Protein AF-A0A5D6XK74-F1 (afdb_monomer_lite)

Structure (mmCIF, N/CA/C/O backbone):
data_AF-A0A5D6XK74-F1
#
_entry.id   AF-A0A5D6XK74-F1
#
loop_
_atom_site.group_PDB
_atom_site.id
_atom_site.type_symbol
_atom_site.label_atom_id
_atom_site.label_alt_id
_atom_site.label_comp_id
_atom_site.label_asym_id
_atom_site.label_entity_id
_atom_site.label_seq_id
_atom_site.pdbx_PDB_ins_code
_atom_site.Cartn_x
_atom_site.Cartn_y
_atom_site.Cartn_z
_atom_site.occupancy
_atom_site.B_iso_or_equiv
_atom_site.auth_seq_id
_atom_site.auth_comp_id
_atom_site.auth_asym_id
_atom_site.auth_atom_id
_atom_site.pdbx_PDB_model_num
ATOM 1 N N . MET A 1 1 ? 10.204 -9.794 4.283 1.00 32.38 1 MET A N 1
ATOM 2 C CA . MET A 1 1 ? 11.084 -8.868 5.040 1.00 32.38 1 MET A CA 1
ATOM 3 C C . MET A 1 1 ? 10.519 -8.685 6.447 1.00 32.38 1 MET A C 1
ATOM 5 O O . MET A 1 1 ? 9.322 -8.894 6.609 1.00 32.38 1 MET A O 1
ATOM 9 N N . ASP A 1 2 ? 11.333 -8.337 7.449 1.00 34.06 2 ASP A N 1
ATOM 10 C CA . ASP A 1 2 ? 10.836 -8.051 8.807 1.00 34.06 2 ASP A CA 1
ATOM 11 C C . ASP A 1 2 ? 10.416 -6.579 8.944 1.00 34.06 2 ASP A C 1
ATOM 13 O O . ASP A 1 2 ? 11.224 -5.664 8.769 1.00 34.06 2 ASP A O 1
ATOM 17 N N . ILE A 1 3 ? 9.142 -6.373 9.276 1.00 38.84 3 ILE A N 1
ATOM 18 C CA . ILE A 1 3 ? 8.503 -5.063 9.441 1.00 38.84 3 ILE A CA 1
ATOM 19 C C . ILE A 1 3 ? 9.111 -4.308 10.637 1.00 38.84 3 ILE A C 1
ATOM 21 O O . ILE A 1 3 ? 9.273 -3.087 10.592 1.00 38.84 3 ILE A O 1
ATOM 25 N N . ASN A 1 4 ? 9.543 -5.018 11.685 1.00 36.75 4 ASN A N 1
ATOM 26 C CA . ASN A 1 4 ? 10.154 -4.403 12.867 1.00 36.75 4 ASN A CA 1
ATOM 27 C C . ASN A 1 4 ? 11.481 -3.699 12.523 1.00 36.75 4 ASN A C 1
ATOM 29 O O . ASN A 1 4 ? 11.759 -2.602 13.010 1.00 36.75 4 ASN A O 1
ATOM 33 N N . ALA A 1 5 ? 12.271 -4.274 11.611 1.00 40.03 5 ALA A N 1
ATOM 34 C CA . ALA A 1 5 ? 13.549 -3.718 11.163 1.00 40.03 5 ALA A CA 1
ATOM 35 C C . ALA A 1 5 ? 13.424 -2.463 10.265 1.00 40.03 5 ALA A C 1
ATOM 37 O O . ALA A 1 5 ? 14.417 -1.765 10.022 1.00 40.03 5 ALA A O 1
ATOM 38 N N . ALA A 1 6 ? 12.230 -2.144 9.754 1.00 39.78 6 ALA A N 1
ATOM 39 C CA . ALA A 1 6 ? 11.949 -0.850 9.125 1.00 39.78 6 ALA A CA 1
ATOM 40 C C . ALA A 1 6 ? 11.699 0.222 10.199 1.00 39.78 6 ALA A C 1
ATOM 42 O O . ALA A 1 6 ? 12.480 1.170 10.327 1.00 39.78 6 ALA A O 1
ATOM 43 N N . LEU A 1 7 ? 10.714 -0.028 11.064 1.00 44.59 7 LEU A N 1
ATOM 44 C CA . LEU A 1 7 ? 10.269 0.859 12.145 1.00 44.59 7 LEU A CA 1
ATOM 45 C C . LEU A 1 7 ? 11.425 1.331 13.055 1.00 44.59 7 LEU A C 1
ATOM 47 O O . LEU A 1 7 ? 11.506 2.510 13.417 1.00 44.59 7 LEU A O 1
ATOM 51 N N . MET A 1 8 ? 12.376 0.442 13.370 1.00 42.22 8 MET A N 1
ATOM 52 C CA . MET A 1 8 ? 13.554 0.753 14.197 1.00 42.22 8 MET A CA 1
ATOM 53 C C . MET A 1 8 ? 14.521 1.770 13.556 1.00 42.22 8 MET A C 1
ATOM 55 O O . MET A 1 8 ? 15.189 2.518 14.274 1.00 42.22 8 MET A O 1
ATOM 59 N N . ARG A 1 9 ? 14.588 1.875 12.219 1.00 42.16 9 ARG A N 1
ATOM 60 C CA . ARG A 1 9 ? 15.440 2.879 11.543 1.00 42.16 9 ARG A CA 1
ATOM 61 C C . ARG A 1 9 ? 14.917 4.301 11.752 1.00 42.16 9 ARG A C 1
ATOM 63 O O . ARG A 1 9 ? 15.707 5.231 11.919 1.00 42.16 9 ARG A O 1
ATOM 70 N N . ARG A 1 10 ? 13.595 4.475 11.833 1.00 42.59 10 ARG A N 1
ATOM 71 C CA . ARG A 1 10 ? 12.950 5.783 12.035 1.00 42.59 10 ARG A CA 1
ATOM 72 C C . ARG A 1 10 ? 13.174 6.353 13.440 1.00 42.59 10 ARG A C 1
ATOM 74 O O . ARG A 1 10 ? 13.231 7.571 13.593 1.00 42.59 10 ARG A O 1
ATOM 81 N N . ALA A 1 11 ? 13.373 5.495 14.444 1.00 41.53 11 ALA A N 1
ATOM 82 C CA . ALA A 1 11 ? 13.730 5.910 15.804 1.00 41.53 11 ALA A CA 1
ATOM 83 C C . ALA A 1 11 ? 15.131 6.549 15.890 1.00 41.53 11 ALA A C 1
ATOM 85 O O . ALA A 1 11 ? 15.338 7.468 16.683 1.00 41.53 11 ALA A O 1
ATOM 86 N N . LYS A 1 12 ? 16.076 6.100 15.051 1.00 34.00 12 LYS A N 1
ATOM 87 C CA . LYS A 1 12 ? 17.491 6.522 15.081 1.00 34.00 12 LYS A CA 1
ATOM 88 C C . LYS A 1 12 ? 17.787 7.740 14.194 1.00 34.00 12 LYS A C 1
ATOM 90 O O . LYS A 1 12 ? 18.790 8.414 14.398 1.00 34.00 12 LYS A O 1
ATOM 95 N N . LEU A 1 13 ? 16.881 8.084 13.273 1.00 36.22 13 LEU A N 1
ATOM 96 C CA . LEU A 1 13 ? 17.000 9.218 12.342 1.00 36.22 13 LEU A CA 1
ATOM 97 C C . LEU A 1 13 ? 16.328 10.522 12.830 1.00 36.22 13 LEU A C 1
ATOM 99 O O . LEU A 1 13 ? 15.987 11.392 12.026 1.00 36.22 13 LEU A O 1
ATOM 103 N N . SER A 1 14 ? 16.137 10.709 14.143 1.00 32.97 14 SER A N 1
ATOM 104 C CA . SER A 1 14 ? 15.615 11.977 14.673 1.00 32.97 14 SER A CA 1
ATOM 105 C C . SER A 1 14 ? 16.655 13.105 14.555 1.00 32.97 14 SER A C 1
ATOM 107 O O . SER A 1 14 ? 17.530 13.246 15.412 1.00 32.97 14 SER A O 1
ATOM 109 N N . MET A 1 15 ? 16.542 13.911 13.495 1.00 31.67 15 MET A N 1
ATOM 110 C CA . MET A 1 15 ? 17.427 15.046 13.189 1.00 31.67 15 MET A CA 1
ATOM 111 C C . MET A 1 15 ? 17.666 15.982 14.395 1.00 31.67 15 MET A C 1
ATOM 113 O O . MET A 1 15 ? 16.750 16.219 15.193 1.00 31.67 15 MET A O 1
ATOM 117 N N . PRO A 1 16 ? 18.875 16.565 14.534 1.00 32.06 16 PRO A N 1
ATOM 118 C CA . PRO A 1 16 ? 19.226 17.393 15.683 1.00 32.06 16 PRO A CA 1
ATOM 119 C C . PRO A 1 16 ? 18.359 18.654 15.776 1.00 32.06 16 PRO A C 1
ATOM 121 O O . PRO A 1 16 ? 18.120 19.356 14.792 1.00 32.06 16 PRO A O 1
ATOM 124 N N . LYS A 1 1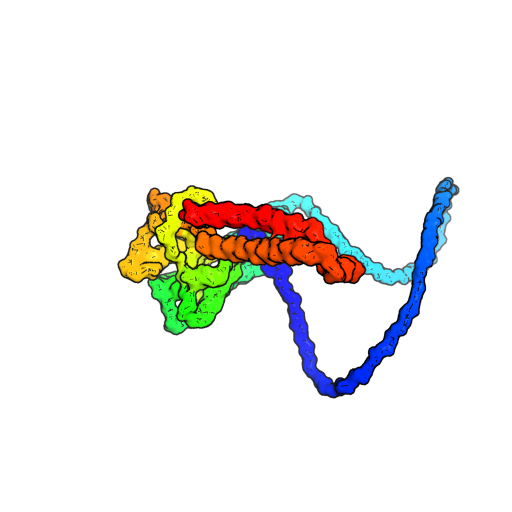7 ? 17.917 18.988 16.996 1.00 31.17 17 LYS A N 1
ATOM 125 C CA . LYS A 1 17 ? 17.131 20.202 17.266 1.00 31.17 17 LYS A CA 1
ATOM 126 C C . LYS A 1 17 ? 17.941 21.455 16.914 1.00 31.17 17 LYS A C 1
ATOM 128 O O . LYS A 1 17 ? 18.829 21.851 17.670 1.00 31.17 17 LYS A O 1
ATOM 133 N N . ARG A 1 18 ? 17.584 22.121 15.811 1.00 29.81 18 ARG A N 1
ATOM 134 C CA . ARG A 1 18 ? 18.105 23.442 15.425 1.00 29.81 18 ARG A CA 1
ATOM 135 C C . ARG A 1 18 ? 17.791 24.457 16.532 1.00 29.81 18 ARG A C 1
ATOM 137 O O . ARG A 1 18 ? 16.655 24.914 16.653 1.00 29.81 18 ARG A O 1
ATOM 144 N N . LYS A 1 19 ? 18.788 24.792 17.360 1.00 29.88 19 LYS A N 1
ATOM 145 C CA . LYS A 1 19 ? 18.669 25.838 18.389 1.00 29.88 19 LYS A CA 1
ATOM 146 C C . LYS A 1 19 ? 18.325 27.171 17.711 1.00 29.88 19 LYS A C 1
ATOM 148 O O . LYS A 1 19 ? 19.017 27.581 16.783 1.00 29.88 19 LYS A O 1
ATOM 153 N N . ARG A 1 20 ? 17.277 27.855 18.181 1.00 27.81 20 ARG A N 1
ATOM 154 C CA . ARG A 1 20 ? 17.067 29.279 17.877 1.00 27.81 20 ARG A CA 1
ATOM 155 C C . ARG A 1 20 ? 18.065 30.094 18.700 1.00 27.81 20 ARG A C 1
ATOM 157 O O . ARG A 1 20 ? 18.110 29.927 19.916 1.00 27.81 20 ARG A O 1
ATOM 164 N N . ALA A 1 21 ? 18.828 30.962 18.045 1.00 30.30 21 ALA A N 1
ATOM 165 C CA . ALA A 1 21 ? 19.508 32.071 18.707 1.00 30.30 21 ALA A CA 1
ATOM 166 C C . ALA A 1 21 ? 18.525 33.256 18.860 1.00 30.30 21 ALA A C 1
ATOM 168 O O . ALA A 1 21 ? 17.616 33.382 18.031 1.00 30.30 21 ALA A O 1
ATOM 169 N N . PRO A 1 22 ? 18.663 34.102 19.897 1.00 29.88 22 PRO A N 1
ATOM 170 C CA . PRO A 1 22 ? 17.936 35.366 19.995 1.00 29.88 22 PRO A CA 1
ATOM 171 C C . PRO A 1 22 ? 18.488 36.398 18.995 1.00 29.88 22 PRO A C 1
ATOM 173 O O . PRO A 1 22 ? 19.616 36.270 18.522 1.00 29.88 22 PRO A O 1
ATOM 176 N N . ALA A 1 23 ? 17.695 37.422 18.674 1.00 29.12 23 ALA A N 1
ATOM 177 C CA . ALA A 1 23 ? 18.075 38.488 17.744 1.00 29.12 23 ALA A CA 1
ATOM 178 C C . ALA A 1 23 ? 18.622 39.727 18.476 1.00 29.12 23 ALA A C 1
ATOM 180 O O . ALA A 1 23 ? 18.112 40.079 19.538 1.00 29.12 23 ALA A O 1
ATOM 181 N N . SER A 1 24 ? 19.607 40.413 17.882 1.00 30.84 24 SER A N 1
ATOM 182 C CA . SER A 1 24 ? 20.038 41.761 18.284 1.00 30.84 24 SER A CA 1
ATOM 183 C C . SER A 1 24 ? 20.828 42.480 17.174 1.00 30.84 24 SER A C 1
ATOM 185 O O . SER A 1 24 ? 21.564 41.836 16.434 1.00 30.84 24 SER A O 1
ATOM 187 N N . GLY A 1 25 ? 20.672 43.808 17.098 1.00 26.06 25 GLY A N 1
ATOM 188 C CA . GLY A 1 25 ? 21.722 44.797 16.781 1.00 26.06 25 GLY A CA 1
ATOM 189 C C . GLY A 1 25 ? 22.637 44.647 15.551 1.00 26.06 25 GLY A C 1
ATOM 190 O O . GLY A 1 25 ? 23.768 44.206 15.682 1.00 26.06 25 GLY A O 1
ATOM 191 N N . ALA A 1 26 ? 22.157 45.131 14.400 1.00 25.88 26 ALA A N 1
ATOM 192 C CA . ALA A 1 26 ? 22.775 46.101 13.465 1.00 25.88 26 ALA A CA 1
ATOM 193 C C . ALA A 1 26 ? 24.312 46.391 13.404 1.00 25.88 26 ALA A C 1
ATOM 195 O O . ALA A 1 26 ? 24.954 46.578 14.429 1.00 25.88 26 ALA A O 1
ATOM 196 N N . ILE A 1 27 ? 24.782 46.707 12.170 1.00 24.80 27 ILE A N 1
ATOM 197 C CA . ILE A 1 27 ? 26.025 47.456 11.787 1.00 24.80 27 ILE A CA 1
ATOM 198 C C . ILE A 1 27 ? 27.342 46.647 11.974 1.00 24.80 27 ILE A C 1
ATOM 200 O O . ILE A 1 27 ? 27.534 46.031 13.009 1.00 24.80 27 ILE A O 1
ATOM 204 N N . ARG A 1 28 ? 28.308 46.543 11.033 1.00 24.84 28 ARG A N 1
ATOM 205 C CA . ARG A 1 28 ? 28.731 47.343 9.848 1.00 24.84 28 ARG A CA 1
ATOM 206 C C . ARG A 1 28 ? 29.305 46.430 8.724 1.00 24.84 28 ARG A C 1
ATOM 208 O O . ARG A 1 28 ? 29.480 45.236 8.940 1.00 24.84 28 ARG A O 1
ATOM 215 N N . LYS A 1 29 ? 29.640 46.982 7.544 1.00 28.08 29 LYS A N 1
ATOM 216 C CA . LYS A 1 29 ? 30.551 46.353 6.550 1.00 28.08 29 LYS A CA 1
ATOM 217 C C . LYS A 1 29 ? 32.019 46.596 6.933 1.00 28.08 29 LYS A C 1
ATOM 219 O O . LYS A 1 29 ? 32.285 47.691 7.407 1.00 28.08 29 LYS A O 1
ATOM 224 N N . GLU A 1 30 ? 32.933 45.681 6.590 1.00 23.77 30 GLU A N 1
ATOM 225 C CA . GLU A 1 30 ? 34.276 45.968 6.027 1.00 23.77 30 GLU A CA 1
ATOM 226 C C . GLU A 1 30 ? 35.030 44.658 5.664 1.00 23.77 30 GLU A C 1
ATOM 228 O O . GLU A 1 30 ? 34.847 43.624 6.301 1.00 23.77 30 GLU A O 1
ATOM 233 N N . THR A 1 31 ? 35.846 44.726 4.608 1.00 24.56 31 THR A N 1
ATOM 234 C CA . THR A 1 31 ? 36.894 43.781 4.136 1.00 24.56 31 THR A CA 1
ATOM 235 C C . THR A 1 31 ? 38.187 44.613 3.991 1.00 24.56 31 THR A C 1
ATOM 237 O O . THR A 1 31 ? 38.039 45.832 3.843 1.00 24.56 31 THR A O 1
ATOM 240 N N . PRO A 1 32 ? 39.429 44.066 4.046 1.00 32.78 32 PRO A N 1
ATOM 241 C CA . PRO A 1 32 ? 39.929 42.875 3.327 1.00 32.78 32 PRO A CA 1
ATOM 242 C C . PRO A 1 32 ? 40.712 41.912 4.281 1.00 32.78 32 PRO A C 1
ATOM 244 O O . PRO A 1 32 ? 40.229 41.743 5.396 1.00 32.78 32 PRO A O 1
ATOM 247 N N . GLU A 1 33 ? 41.810 41.173 4.016 1.00 23.27 33 GLU A N 1
ATOM 248 C CA . GLU A 1 33 ? 42.783 41.047 2.898 1.00 23.27 33 GLU A CA 1
ATOM 249 C C . GLU A 1 33 ? 43.441 39.631 2.879 1.00 23.27 33 GLU A C 1
ATOM 251 O O . GLU A 1 33 ? 42.795 38.647 3.241 1.00 23.27 33 GLU A O 1
ATOM 256 N N . ILE A 1 34 ? 44.705 39.505 2.445 1.00 25.38 34 ILE A N 1
ATOM 257 C CA . ILE A 1 34 ? 45.444 38.272 2.098 1.00 25.38 34 ILE A CA 1
ATOM 258 C C . ILE A 1 34 ? 46.814 38.236 2.811 1.00 25.38 34 ILE A C 1
ATOM 260 O O . ILE A 1 34 ? 47.439 39.279 2.987 1.00 25.38 34 ILE A O 1
ATOM 264 N N . SER A 1 35 ? 47.333 37.048 3.165 1.00 25.38 35 SER A N 1
ATOM 265 C CA . SER A 1 35 ? 48.791 36.756 3.214 1.00 25.38 35 SER A CA 1
ATOM 266 C C . SER A 1 35 ? 49.105 35.263 3.447 1.00 25.38 35 SER A C 1
ATOM 268 O O . SER A 1 35 ? 48.399 34.588 4.193 1.00 25.38 35 SER A O 1
ATOM 270 N N . VAL A 1 36 ? 50.172 34.761 2.800 1.00 27.56 36 VAL A N 1
ATOM 271 C CA . VAL A 1 36 ? 50.773 33.407 2.922 1.00 27.56 36 VAL A CA 1
ATOM 272 C C . VAL A 1 36 ? 52.287 33.530 2.638 1.00 27.56 36 VAL A C 1
ATOM 274 O O . VAL A 1 36 ? 52.651 34.315 1.760 1.00 27.56 36 VAL A O 1
ATOM 277 N N . PRO A 1 37 ? 53.166 32.875 3.424 1.00 33.19 37 PRO A N 1
ATOM 278 C CA . PRO A 1 37 ? 54.120 31.862 2.898 1.00 33.19 37 PRO A CA 1
ATOM 279 C C . PRO A 1 37 ? 53.939 30.491 3.615 1.00 33.19 37 PRO A C 1
ATOM 281 O O . PRO A 1 37 ? 53.318 30.457 4.677 1.00 33.19 37 PRO A O 1
ATOM 284 N N . ASP A 1 38 ? 54.269 29.306 3.069 1.00 26.66 38 ASP A N 1
ATOM 285 C CA . ASP A 1 38 ? 55.561 28.763 2.552 1.00 26.66 38 ASP A CA 1
ATOM 286 C C . ASP A 1 38 ? 56.671 28.668 3.630 1.00 26.66 38 ASP A C 1
ATOM 288 O O . ASP A 1 38 ? 56.769 29.546 4.481 1.00 26.66 38 ASP A O 1
ATOM 292 N N . GLU A 1 39 ? 57.523 27.634 3.737 1.00 24.94 39 GLU A N 1
ATOM 293 C CA . GLU A 1 39 ? 57.987 26.553 2.824 1.00 24.94 39 GLU A CA 1
ATOM 294 C C . GLU A 1 39 ? 58.483 25.322 3.664 1.00 24.94 39 GLU A C 1
ATOM 296 O O . GLU A 1 39 ? 58.531 25.403 4.893 1.00 24.94 39 GLU A O 1
ATOM 301 N N . GLY A 1 40 ? 58.957 24.228 3.040 1.00 26.30 40 GLY A N 1
ATOM 302 C CA . GLY A 1 40 ? 60.071 23.402 3.570 1.00 26.30 40 GLY A CA 1
ATOM 303 C C . GLY A 1 40 ? 59.793 22.021 4.217 1.00 26.30 40 GLY A C 1
ATOM 304 O O . GLY A 1 40 ? 59.276 21.917 5.326 1.00 26.30 40 GLY A O 1
ATOM 305 N N . VAL A 1 41 ? 60.264 20.940 3.569 1.00 27.31 41 VAL A N 1
ATOM 306 C CA . VAL A 1 41 ? 60.152 19.485 3.907 1.00 27.31 41 VAL A CA 1
ATOM 307 C C . VAL A 1 41 ? 61.351 18.752 3.225 1.00 27.31 41 VAL A C 1
ATOM 309 O O . VAL A 1 41 ? 61.743 19.276 2.181 1.00 27.31 41 VAL A O 1
ATOM 312 N N . PRO A 1 42 ? 61.976 17.611 3.678 1.00 44.12 42 PRO A N 1
ATOM 313 C CA . PRO A 1 42 ? 61.495 16.477 4.517 1.00 44.12 42 PRO A CA 1
ATOM 314 C C . PRO A 1 42 ? 62.516 15.861 5.553 1.00 44.12 42 PRO A C 1
ATOM 316 O O . PRO A 1 42 ? 63.590 16.399 5.784 1.00 44.12 42 PRO A O 1
ATOM 319 N N . ASN A 1 43 ? 62.219 14.630 6.040 1.00 26.98 43 ASN A N 1
ATOM 320 C CA . ASN A 1 43 ? 63.143 13.519 6.430 1.00 26.98 43 ASN A CA 1
ATOM 321 C C . ASN A 1 43 ? 63.922 13.537 7.782 1.00 26.98 43 ASN A C 1
ATOM 323 O O . ASN A 1 43 ? 64.251 14.591 8.302 1.00 26.98 43 ASN A O 1
ATOM 327 N N . ALA A 1 44 ? 64.324 12.393 8.389 1.00 26.92 44 ALA A N 1
ATOM 328 C CA . ALA A 1 44 ? 63.866 10.980 8.310 1.00 26.92 44 ALA A CA 1
ATOM 329 C C . ALA A 1 44 ? 64.541 10.061 9.377 1.00 26.92 44 ALA A C 1
ATOM 331 O O . ALA A 1 44 ? 65.678 10.311 9.761 1.00 26.92 44 ALA A O 1
ATOM 332 N N . THR A 1 45 ? 63.924 8.897 9.689 1.00 25.16 45 THR A N 1
ATOM 333 C CA . THR A 1 45 ? 64.538 7.642 10.249 1.00 25.16 45 THR A CA 1
ATOM 334 C C . THR A 1 45 ? 65.230 7.676 11.644 1.00 25.16 45 THR A C 1
ATOM 336 O O . THR A 1 45 ? 65.583 8.739 12.124 1.00 25.16 45 THR A O 1
ATOM 339 N N . ARG A 1 46 ? 65.521 6.570 12.374 1.00 24.86 46 ARG A N 1
ATOM 340 C CA . ARG A 1 46 ? 64.945 5.195 12.549 1.00 24.86 46 ARG A CA 1
ATOM 341 C C . ARG A 1 46 ? 65.753 4.444 13.648 1.00 24.86 46 ARG A C 1
ATOM 343 O O . ARG A 1 46 ? 66.960 4.622 13.691 1.00 24.86 46 ARG A O 1
ATOM 350 N N . SER A 1 47 ? 65.123 3.528 14.415 1.00 24.55 47 SER A N 1
ATOM 351 C CA . SER A 1 47 ? 65.730 2.475 15.303 1.00 24.55 47 SER A CA 1
ATOM 352 C C . SER A 1 47 ? 66.628 2.943 16.491 1.00 24.55 47 SER A C 1
ATOM 354 O O . SER A 1 47 ? 67.440 3.833 16.326 1.00 24.55 47 SER A O 1
ATOM 356 N N . SER A 1 48 ? 66.495 2.492 17.758 1.00 28.00 48 SER A N 1
ATOM 357 C CA . SER A 1 48 ? 66.456 1.117 18.340 1.00 28.00 48 SER A CA 1
ATOM 358 C C . SER A 1 48 ? 67.798 0.374 18.138 1.00 28.00 48 SER A C 1
ATOM 360 O O . SER A 1 48 ? 68.226 0.354 16.986 1.00 28.00 48 SER A O 1
ATOM 362 N N . PRO A 1 49 ? 68.464 -0.259 19.152 1.00 37.81 49 PRO A N 1
ATOM 363 C CA . PRO A 1 49 ? 67.858 -1.372 19.915 1.00 37.81 49 PRO A CA 1
ATOM 364 C C . PRO A 1 49 ? 68.378 -1.735 21.350 1.00 37.81 49 PRO A C 1
ATOM 366 O O . PRO A 1 49 ? 69.477 -1.401 21.766 1.00 37.81 49 PRO A O 1
ATOM 369 N N . PHE A 1 50 ? 67.575 -2.554 22.055 1.00 25.45 50 PHE A N 1
ATOM 370 C CA . PHE A 1 50 ? 67.937 -3.674 22.969 1.00 25.45 50 PHE A CA 1
ATOM 371 C C . PHE A 1 50 ? 69.151 -3.606 23.944 1.00 25.45 50 PHE A C 1
ATOM 373 O O . PHE A 1 50 ? 70.285 -3.818 23.517 1.00 25.45 50 PHE A O 1
ATOM 380 N N . LYS A 1 51 ? 68.892 -3.734 25.269 1.00 27.31 51 LYS A N 1
ATOM 381 C CA . LYS A 1 51 ? 68.954 -5.037 26.008 1.00 27.31 51 LYS A CA 1
ATOM 382 C C . LYS A 1 51 ? 68.450 -4.982 27.477 1.00 27.31 51 LYS A C 1
ATOM 384 O O . LYS A 1 51 ? 68.049 -3.942 27.980 1.00 27.31 51 LYS A O 1
ATOM 389 N N . ARG A 1 52 ? 68.394 -6.165 28.107 1.00 23.39 52 ARG A N 1
ATOM 390 C CA . ARG A 1 52 ? 67.844 -6.589 29.428 1.00 23.39 52 ARG A CA 1
ATOM 391 C C . ARG A 1 52 ? 68.884 -7.564 30.073 1.00 23.39 52 ARG A C 1
ATOM 393 O O . ARG A 1 52 ? 69.786 -7.963 29.337 1.00 23.39 52 ARG A O 1
ATOM 400 N N . PRO A 1 53 ? 68.675 -8.192 31.259 1.00 47.09 53 PRO A N 1
ATOM 401 C CA . PRO A 1 53 ? 68.188 -7.708 32.573 1.00 47.09 53 PRO A CA 1
ATOM 402 C C . PRO A 1 53 ? 68.959 -8.336 33.788 1.00 47.09 53 PRO A C 1
ATOM 404 O O . PRO A 1 53 ? 69.781 -9.223 33.577 1.00 47.09 53 PRO A O 1
ATOM 407 N N . LYS A 1 54 ? 68.589 -7.982 35.043 1.00 24.48 54 LYS A N 1
ATOM 408 C CA . LYS A 1 54 ? 68.484 -8.808 36.302 1.00 24.48 54 LYS A CA 1
ATOM 409 C C . LYS A 1 54 ? 68.799 -7.960 37.559 1.00 24.48 54 LYS A C 1
ATOM 411 O O . LYS A 1 54 ? 69.698 -7.141 37.500 1.00 24.48 54 LYS A O 1
ATOM 416 N N . ALA A 1 55 ? 67.909 -7.958 38.565 1.00 25.52 55 ALA A N 1
ATOM 417 C CA . ALA A 1 55 ? 68.000 -8.663 39.872 1.00 25.52 55 ALA A CA 1
ATOM 418 C C . ALA A 1 55 ? 68.954 -7.963 40.883 1.00 25.52 55 ALA A C 1
ATOM 420 O O . ALA A 1 55 ? 69.911 -7.333 40.464 1.00 25.52 55 ALA A O 1
ATOM 421 N N . THR A 1 56 ? 68.726 -7.951 42.204 1.00 28.05 56 THR A N 1
ATOM 422 C CA . THR A 1 56 ? 68.079 -8.963 43.072 1.00 28.05 56 THR A CA 1
ATOM 423 C C . THR A 1 56 ? 67.270 -8.325 44.226 1.00 28.05 56 THR A C 1
ATOM 425 O O . THR A 1 56 ? 67.387 -7.136 44.498 1.00 28.05 56 THR A O 1
ATOM 428 N N . VAL A 1 57 ? 66.421 -9.124 44.882 1.00 30.98 57 VAL A N 1
ATOM 429 C CA . VAL A 1 57 ? 65.590 -8.789 46.062 1.00 30.98 57 VAL A CA 1
ATOM 430 C C . VAL A 1 57 ? 66.427 -8.682 47.349 1.00 30.98 57 VAL A C 1
ATOM 432 O O . VAL A 1 57 ? 67.343 -9.481 47.510 1.00 30.98 57 VAL A O 1
ATOM 435 N N . LEU A 1 58 ? 66.048 -7.808 48.299 1.00 27.70 58 LEU A N 1
ATOM 436 C CA . LEU A 1 58 ? 66.066 -8.114 49.747 1.00 27.70 58 LEU A CA 1
ATOM 437 C C . LEU A 1 58 ? 65.111 -7.195 50.557 1.00 27.70 58 LEU A C 1
ATOM 439 O O . LEU A 1 58 ? 64.436 -6.341 49.985 1.00 27.70 58 LEU A O 1
ATOM 443 N N . HIS A 1 59 ? 64.974 -7.457 51.862 1.00 31.34 59 HIS A N 1
ATOM 444 C CA . HIS A 1 59 ? 63.786 -7.159 52.681 1.00 31.34 59 HIS A CA 1
ATOM 445 C C . HIS A 1 59 ? 63.609 -5.717 53.218 1.00 31.34 59 HIS A C 1
ATOM 447 O O . HIS A 1 59 ? 64.559 -4.980 53.458 1.00 31.34 59 HIS A O 1
ATOM 453 N N . SER A 1 60 ? 62.341 -5.388 53.502 1.00 31.06 60 SER A N 1
ATOM 454 C CA . SER A 1 60 ? 61.839 -4.385 54.472 1.00 31.06 60 SER A CA 1
ATOM 455 C C . SER A 1 60 ? 62.240 -4.752 55.933 1.00 31.06 60 SER A C 1
ATOM 457 O O . SER A 1 60 ? 62.742 -5.864 56.103 1.00 31.06 60 SER A O 1
ATOM 459 N N . PRO A 1 61 ? 61.976 -3.949 57.006 1.00 45.12 61 PRO A N 1
ATOM 460 C CA . PRO A 1 61 ? 61.019 -2.826 57.110 1.00 45.12 61 PRO A CA 1
ATOM 461 C C . PRO A 1 61 ? 61.456 -1.598 57.954 1.00 45.12 61 PRO A C 1
ATOM 463 O O . PRO A 1 61 ? 62.476 -1.632 58.628 1.00 45.12 61 PRO A O 1
ATOM 466 N N . ALA A 1 62 ? 60.623 -0.541 57.976 1.00 27.72 62 ALA A N 1
ATOM 467 C CA . ALA A 1 62 ? 60.102 0.134 59.188 1.00 27.72 62 ALA A CA 1
ATOM 468 C C . ALA A 1 62 ? 59.476 1.516 58.876 1.00 27.72 62 ALA A C 1
ATOM 470 O O . ALA A 1 62 ? 59.741 2.134 57.853 1.00 27.72 62 ALA A O 1
ATOM 471 N N . ALA A 1 63 ? 58.611 1.966 59.784 1.00 29.45 63 ALA A N 1
ATOM 472 C CA . ALA A 1 63 ? 57.731 3.130 59.711 1.00 29.45 63 ALA A CA 1
ATOM 473 C C . ALA A 1 63 ? 58.361 4.503 59.375 1.00 29.45 63 ALA A C 1
ATOM 475 O O . ALA A 1 63 ? 59.356 4.914 59.965 1.00 29.45 63 ALA A O 1
ATOM 476 N N . SER A 1 64 ? 57.632 5.310 58.595 1.00 30.62 64 SER A N 1
ATOM 477 C CA . SER A 1 64 ? 57.088 6.606 59.062 1.00 30.62 64 SER A CA 1
ATOM 478 C C . SER A 1 64 ? 56.091 7.192 58.045 1.00 30.62 64 SER A C 1
ATOM 480 O O . SER A 1 64 ? 56.066 6.793 56.882 1.00 30.62 64 SER A O 1
ATOM 482 N N . LEU A 1 65 ? 55.205 8.085 58.502 1.00 35.78 65 LEU A N 1
ATOM 483 C CA . LEU A 1 65 ? 54.159 8.702 57.676 1.00 35.78 65 LEU A CA 1
ATOM 484 C C . LEU A 1 65 ? 54.696 9.934 56.932 1.00 35.78 65 LEU A C 1
ATOM 486 O O . LEU A 1 65 ? 55.362 10.777 57.529 1.00 35.78 65 LEU A O 1
ATOM 490 N N . SER A 1 66 ? 54.285 10.112 55.676 1.00 34.50 66 SER A N 1
ATOM 491 C CA . SER A 1 66 ? 54.324 11.406 54.982 1.00 34.50 66 SER A CA 1
ATOM 492 C C . SER A 1 66 ? 53.067 11.605 54.120 1.00 34.50 66 SER A C 1
ATOM 494 O O . SER A 1 66 ? 52.315 10.667 53.850 1.00 34.50 66 SER A O 1
ATOM 496 N N . THR A 1 67 ? 52.750 12.864 53.818 1.00 37.84 67 THR A N 1
ATOM 497 C CA . THR A 1 67 ? 51.405 13.327 53.436 1.00 37.84 67 THR A CA 1
ATOM 498 C C . THR A 1 67 ? 51.007 13.048 51.977 1.00 37.84 67 THR A C 1
ATOM 500 O O . THR A 1 67 ? 51.856 13.044 51.085 1.00 37.84 67 THR A O 1
ATOM 503 N N . PRO A 1 68 ? 49.699 12.878 51.685 1.00 37.00 68 PRO A N 1
ATOM 504 C CA . PRO A 1 68 ? 49.219 12.647 50.325 1.00 37.00 68 PRO A CA 1
ATOM 505 C C . PRO A 1 68 ? 49.237 13.933 49.481 1.00 37.00 68 PRO A C 1
ATOM 507 O O . PRO A 1 68 ? 48.459 14.863 49.710 1.00 37.00 68 PRO A O 1
ATOM 510 N N . LEU A 1 69 ? 50.083 13.961 48.449 1.00 40.22 69 LEU A N 1
ATOM 511 C CA . LEU A 1 69 ? 50.014 14.964 47.383 1.00 40.22 69 LEU A CA 1
ATOM 512 C C . LEU A 1 69 ? 48.803 14.692 46.477 1.00 40.22 69 LEU A C 1
ATOM 514 O O . LEU A 1 69 ? 48.587 13.571 46.019 1.00 40.22 69 LEU A O 1
ATOM 518 N N . LYS A 1 70 ? 48.001 15.730 46.215 1.00 42.38 70 LYS A N 1
ATOM 519 C CA . LYS A 1 70 ? 46.771 15.632 45.414 1.00 42.38 70 LYS A CA 1
ATOM 520 C C . LYS A 1 70 ? 47.100 15.517 43.922 1.00 42.38 70 LYS A C 1
ATOM 522 O O . LYS A 1 70 ? 47.637 16.459 43.345 1.00 42.38 70 LYS A O 1
ATOM 527 N N . SER A 1 71 ? 46.711 14.415 43.287 1.00 48.16 71 SER A N 1
ATOM 528 C CA . SER A 1 71 ? 46.673 14.292 41.826 1.00 48.16 71 SER A CA 1
ATOM 529 C C . SER A 1 71 ? 45.362 14.849 41.251 1.00 48.16 71 SER A C 1
ATOM 531 O O . SER A 1 71 ? 44.313 14.832 41.898 1.00 48.16 71 SER A O 1
ATOM 533 N N . SER A 1 72 ? 45.424 15.382 40.031 1.00 48.59 72 SER A N 1
ATOM 534 C CA . SER A 1 72 ? 44.271 15.907 39.292 1.00 48.59 72 SER A CA 1
ATOM 535 C C . SER A 1 72 ? 43.476 14.784 38.594 1.00 48.59 72 SER A C 1
ATOM 537 O O . SER A 1 72 ? 44.036 13.729 38.286 1.00 48.59 72 SER A O 1
ATOM 539 N N . PRO A 1 73 ? 42.161 14.964 38.351 1.00 51.41 73 PRO A N 1
ATOM 540 C CA . PRO A 1 73 ? 41.296 13.880 37.892 1.00 51.41 73 PRO A CA 1
ATOM 541 C C . PRO A 1 73 ? 41.561 13.491 36.431 1.00 51.41 73 PRO A C 1
ATOM 543 O O . PRO A 1 73 ? 41.366 14.282 35.505 1.00 51.41 73 PRO A O 1
ATOM 546 N N . VAL A 1 74 ? 41.938 12.229 36.220 1.00 63.03 74 VAL A N 1
ATOM 547 C CA . VAL A 1 74 ? 42.013 11.607 34.891 1.00 63.03 74 VAL A CA 1
ATOM 548 C C . VAL A 1 74 ? 40.597 11.441 34.327 1.00 63.03 74 VAL A C 1
ATOM 550 O O . VAL A 1 74 ? 39.688 11.003 35.034 1.00 63.03 74 VAL A O 1
ATOM 553 N N . LYS A 1 75 ? 40.392 11.761 33.041 1.00 58.88 75 LYS A N 1
ATOM 554 C CA . LYS A 1 75 ? 39.121 11.485 32.350 1.00 58.88 75 LYS A CA 1
ATOM 555 C C . LYS A 1 75 ? 38.855 9.978 32.339 1.00 58.88 75 LYS A C 1
ATOM 557 O O . LYS A 1 75 ? 39.630 9.226 31.754 1.00 58.88 75 LYS A O 1
ATOM 562 N N . ALA A 1 76 ? 37.743 9.559 32.940 1.00 62.72 76 ALA A N 1
ATOM 563 C CA . ALA A 1 76 ? 37.302 8.170 32.897 1.00 62.72 76 ALA A CA 1
ATOM 564 C C . ALA A 1 76 ? 37.084 7.713 31.444 1.00 62.72 76 ALA A C 1
ATOM 566 O O . ALA A 1 76 ? 36.433 8.402 30.655 1.00 62.72 76 ALA A O 1
ATOM 567 N N . MET A 1 77 ? 37.626 6.545 31.099 1.00 65.81 77 MET A N 1
ATOM 568 C CA . MET A 1 77 ? 37.323 5.878 29.832 1.00 65.81 77 MET A CA 1
ATOM 569 C C . MET A 1 77 ? 35.909 5.273 29.893 1.00 65.81 77 MET A C 1
ATOM 571 O O . MET A 1 77 ? 35.455 4.929 30.988 1.00 65.81 77 MET A O 1
ATOM 575 N N . PRO A 1 78 ? 35.193 5.136 28.761 1.00 61.28 78 PRO A N 1
ATOM 576 C CA . PRO A 1 78 ? 33.856 4.549 28.760 1.00 61.28 78 PRO A CA 1
ATOM 577 C C . PRO A 1 78 ? 33.914 3.090 29.231 1.00 61.28 78 PRO A C 1
ATOM 579 O O . PRO A 1 78 ? 34.460 2.223 28.550 1.00 61.28 78 PRO A O 1
ATOM 582 N N . THR A 1 79 ? 33.354 2.817 30.409 1.00 67.88 79 THR A N 1
ATOM 583 C CA . THR A 1 79 ? 33.280 1.470 30.980 1.00 67.88 79 THR A CA 1
ATOM 584 C C . THR A 1 79 ? 32.339 0.600 30.156 1.00 67.88 79 THR A C 1
ATOM 586 O O . THR A 1 79 ? 31.135 0.855 30.112 1.00 67.88 79 THR A O 1
ATOM 589 N N . MET A 1 80 ? 32.877 -0.452 29.538 1.00 65.31 80 MET A N 1
ATOM 590 C CA . MET A 1 80 ? 32.083 -1.503 28.906 1.00 65.31 80 MET A CA 1
ATOM 591 C C . MET A 1 80 ? 31.282 -2.240 29.988 1.00 65.31 80 MET A C 1
ATOM 593 O O . MET A 1 80 ? 31.840 -3.019 30.759 1.00 65.31 80 MET A O 1
ATOM 597 N N . GLN A 1 81 ? 29.982 -1.959 30.070 1.00 72.81 81 GLN A N 1
ATOM 598 C CA . GLN A 1 81 ? 29.095 -2.571 31.055 1.00 72.81 81 GLN A CA 1
ATOM 599 C C . GLN A 1 81 ? 28.856 -4.044 30.706 1.00 72.81 81 GLN A C 1
ATOM 601 O O . GLN A 1 81 ? 28.166 -4.359 29.737 1.00 72.81 81 GLN A O 1
ATOM 606 N N . SER A 1 82 ? 29.409 -4.946 31.514 1.00 72.50 82 SER A N 1
ATOM 607 C CA . SER A 1 82 ? 29.019 -6.352 31.527 1.00 72.50 82 SER A CA 1
ATOM 608 C C . SER A 1 82 ? 27.727 -6.543 32.326 1.00 72.50 82 SER A C 1
ATOM 610 O O . SER A 1 82 ? 27.452 -5.823 33.288 1.00 72.50 82 SER A O 1
ATOM 612 N N . TYR A 1 83 ? 26.934 -7.537 31.931 1.00 65.69 83 TYR A N 1
ATOM 613 C CA . TYR A 1 83 ? 25.762 -7.985 32.677 1.00 65.69 83 TYR A CA 1
ATOM 614 C C . TYR A 1 83 ? 26.084 -9.323 33.340 1.00 65.69 83 TYR A C 1
ATOM 616 O O . TYR A 1 83 ? 26.606 -10.226 32.689 1.00 65.69 83 TYR A O 1
ATOM 624 N N . ILE A 1 84 ? 25.780 -9.442 34.632 1.00 70.19 84 ILE A N 1
ATOM 625 C CA . ILE A 1 84 ? 25.912 -10.692 35.385 1.00 70.19 84 ILE A CA 1
ATOM 626 C C . ILE A 1 84 ? 24.508 -11.283 35.511 1.00 70.19 84 ILE A C 1
ATOM 628 O O . ILE A 1 84 ? 23.694 -10.786 36.291 1.00 70.19 84 ILE A O 1
ATOM 632 N N . ASP A 1 85 ? 24.211 -12.321 34.728 1.00 60.97 85 ASP A N 1
ATOM 633 C CA . ASP A 1 85 ? 22.965 -13.067 34.892 1.00 60.97 85 ASP A CA 1
ATOM 634 C C . ASP A 1 85 ? 23.087 -14.024 36.084 1.00 60.97 85 ASP A C 1
ATOM 636 O O . ASP A 1 85 ? 23.858 -14.983 36.067 1.00 60.97 85 ASP A O 1
ATOM 640 N N . VAL A 1 86 ? 22.314 -13.742 37.133 1.00 65.94 86 VAL A N 1
ATOM 641 C CA . VAL A 1 86 ? 22.203 -14.565 38.348 1.00 65.94 86 VAL A CA 1
ATOM 642 C C . VAL A 1 86 ? 20.853 -15.302 38.343 1.00 65.94 86 VAL A C 1
ATOM 644 O O . VAL A 1 86 ? 20.121 -15.314 39.330 1.00 65.94 86 VAL A O 1
ATOM 647 N N . GLY A 1 87 ? 20.479 -15.872 37.193 1.00 60.81 87 GLY A N 1
ATOM 648 C CA . GLY A 1 87 ? 19.236 -16.626 37.012 1.00 60.81 87 GLY A CA 1
ATOM 649 C C . GLY A 1 87 ? 17.984 -15.748 36.941 1.00 60.81 87 GLY A C 1
ATOM 650 O O . GLY A 1 87 ? 16.913 -16.144 37.414 1.00 60.81 87 GLY A O 1
ATOM 651 N N . GLN A 1 88 ? 18.091 -14.543 36.375 1.00 64.94 88 GLN A N 1
ATOM 652 C CA . GLN A 1 88 ? 16.955 -13.632 36.248 1.00 64.94 88 GLN A CA 1
ATOM 653 C C . GLN A 1 88 ? 15.966 -14.160 35.196 1.00 64.94 88 GLN A C 1
ATOM 655 O O . GLN A 1 88 ? 16.180 -14.003 33.998 1.00 64.94 88 GLN A O 1
ATOM 660 N N . ARG A 1 89 ? 14.838 -14.738 35.641 1.00 63.16 89 ARG A N 1
ATOM 661 C CA . ARG A 1 89 ? 13.839 -15.481 34.825 1.00 63.16 89 ARG A CA 1
ATOM 662 C C . ARG A 1 89 ? 13.282 -14.784 33.564 1.00 63.16 89 ARG A C 1
ATOM 664 O O . ARG A 1 89 ? 12.548 -15.417 32.804 1.00 63.16 89 ARG A O 1
ATOM 671 N N . SER A 1 90 ? 13.569 -13.503 33.355 1.00 65.38 90 SER A N 1
ATOM 672 C CA . SER A 1 90 ? 13.137 -12.714 32.196 1.00 65.38 90 SER A CA 1
ATOM 673 C C . SER A 1 90 ? 14.222 -11.813 31.594 1.00 65.38 90 SER A C 1
ATOM 675 O O . SER A 1 90 ? 13.921 -11.109 30.635 1.00 65.38 90 SER A O 1
ATOM 677 N N . PHE A 1 91 ? 15.452 -11.799 32.118 1.00 69.75 91 PHE A N 1
ATOM 678 C CA . PHE A 1 91 ? 16.527 -10.973 31.560 1.00 69.75 91 PHE A CA 1
ATOM 679 C C . PHE A 1 91 ? 17.004 -11.549 30.219 1.00 69.75 91 PHE A C 1
ATOM 681 O O . PHE A 1 91 ? 17.062 -12.764 30.046 1.00 69.75 91 PHE A O 1
ATOM 688 N N . GLY A 1 92 ? 17.292 -10.689 29.238 1.00 73.31 92 GLY A N 1
ATOM 689 C CA . GLY A 1 92 ? 17.731 -11.107 27.901 1.00 73.31 92 GLY A CA 1
ATOM 690 C C . GLY A 1 92 ? 16.654 -11.809 27.061 1.00 73.31 92 GLY A C 1
ATOM 691 O O . GLY A 1 92 ? 16.928 -12.230 25.939 1.00 73.31 92 GLY A O 1
ATOM 692 N N . LYS A 1 93 ? 15.418 -11.942 27.561 1.00 84.19 93 LYS A N 1
ATOM 693 C CA . LYS A 1 93 ? 14.344 -12.643 26.852 1.00 84.19 93 LYS A CA 1
ATOM 694 C C . LYS A 1 93 ? 13.688 -11.732 25.815 1.00 84.19 93 LYS A C 1
ATOM 696 O O . LYS A 1 93 ? 13.024 -10.759 26.174 1.00 84.19 93 LYS A O 1
ATOM 701 N N . HIS A 1 94 ? 13.796 -12.091 24.537 1.00 88.75 94 HIS A N 1
ATOM 702 C CA . HIS A 1 94 ? 12.996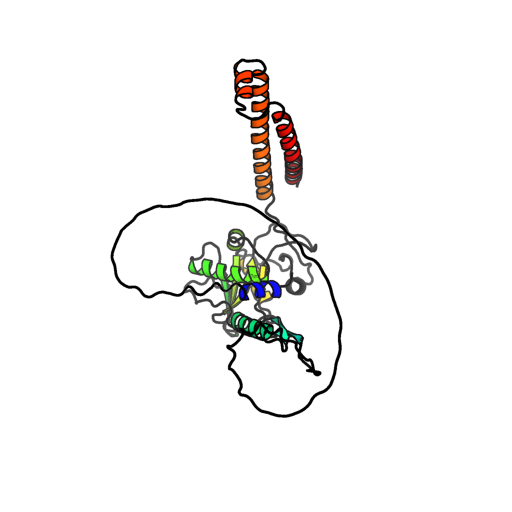 -11.467 23.483 1.00 88.75 94 HIS A CA 1
ATOM 703 C C . HIS A 1 94 ? 11.495 -11.718 23.712 1.00 88.75 94 HIS A C 1
ATOM 705 O O . HIS A 1 94 ? 11.073 -12.837 24.021 1.00 88.75 94 HIS A O 1
ATOM 711 N N . THR A 1 95 ? 10.684 -10.676 23.553 1.00 88.69 95 THR A N 1
ATOM 712 C CA . THR A 1 95 ? 9.228 -10.718 23.700 1.00 88.69 95 THR A CA 1
ATOM 713 C C . THR A 1 95 ? 8.553 -9.770 22.711 1.00 88.69 95 THR A C 1
ATOM 715 O O . THR A 1 95 ? 9.129 -8.757 22.313 1.00 88.69 95 THR A O 1
ATOM 718 N N . THR A 1 96 ? 7.317 -10.076 22.326 1.00 89.50 96 THR A N 1
ATOM 719 C CA . THR A 1 96 ? 6.528 -9.256 21.398 1.00 89.50 96 THR A CA 1
ATOM 720 C C . THR A 1 96 ? 5.481 -8.463 22.172 1.00 89.50 96 THR A C 1
ATOM 722 O O . THR A 1 96 ? 4.701 -9.029 22.937 1.00 89.50 96 THR A O 1
ATOM 725 N N . CYS A 1 97 ? 5.428 -7.143 21.986 1.00 85.69 97 CYS A N 1
ATOM 726 C CA . CYS A 1 97 ? 4.462 -6.299 22.685 1.00 85.69 97 CYS A CA 1
ATOM 727 C C . CYS A 1 97 ? 3.025 -6.521 22.162 1.00 85.69 97 CYS A C 1
ATOM 729 O O . CYS A 1 97 ? 2.751 -6.187 21.009 1.00 85.69 97 CYS A O 1
ATOM 731 N N . PRO A 1 98 ? 2.048 -6.943 22.992 1.00 82.81 98 PRO A N 1
ATOM 732 C CA . PRO A 1 98 ? 0.677 -7.217 22.539 1.00 82.81 98 PRO A CA 1
ATOM 733 C C . PRO A 1 98 ? -0.130 -5.959 22.156 1.00 82.81 98 PRO A C 1
ATOM 735 O O . PRO A 1 98 ? -1.285 -6.066 21.756 1.00 82.81 98 PRO A O 1
ATOM 738 N N . LYS A 1 99 ? 0.442 -4.753 22.302 1.00 80.19 99 LYS A N 1
ATOM 739 C CA . LYS A 1 99 ? -0.207 -3.480 21.933 1.00 80.19 99 LYS A CA 1
ATOM 740 C C . LYS A 1 99 ? 0.253 -2.936 20.580 1.00 80.19 99 LYS A C 1
ATOM 742 O O . LYS A 1 99 ? -0.576 -2.390 19.852 1.00 80.19 99 LYS A O 1
ATOM 747 N N . CYS A 1 100 ? 1.547 -3.057 20.276 1.00 80.75 100 CYS A N 1
ATOM 748 C CA . CYS A 1 100 ? 2.190 -2.468 19.093 1.00 80.75 100 CYS A CA 1
ATOM 749 C C . CYS A 1 100 ? 2.971 -3.474 18.227 1.00 80.75 100 CYS A C 1
ATOM 751 O O . CYS A 1 100 ? 3.600 -3.056 17.264 1.00 80.75 100 CYS A O 1
ATOM 753 N N . GLU A 1 101 ? 2.942 -4.767 18.568 1.00 81.12 101 GLU A N 1
ATOM 754 C CA . GLU A 1 101 ? 3.595 -5.889 17.864 1.00 81.12 101 GLU A CA 1
ATOM 755 C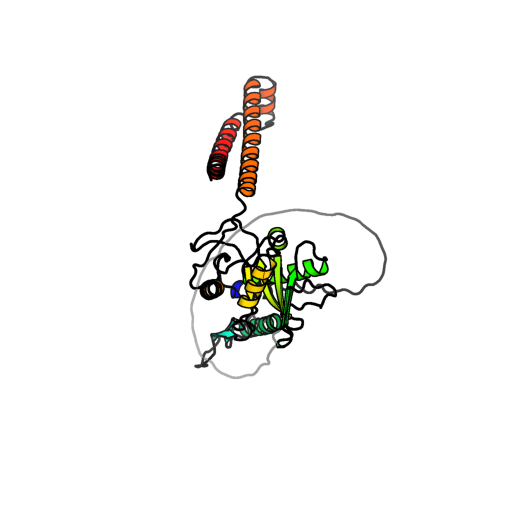 C . GLU A 1 101 ? 5.130 -5.824 17.736 1.00 81.12 101 GLU A C 1
ATOM 757 O O . GLU A 1 101 ? 5.727 -6.751 17.196 1.00 81.12 101 GLU A O 1
ATOM 762 N N . LEU A 1 102 ? 5.789 -4.808 18.306 1.00 84.56 102 LEU A N 1
ATOM 763 C CA . LEU A 1 102 ? 7.250 -4.720 18.321 1.00 84.56 102 LEU A CA 1
ATOM 764 C C . LEU A 1 102 ? 7.878 -5.874 19.120 1.00 84.56 102 LEU A C 1
ATOM 766 O O . LEU A 1 102 ? 7.518 -6.094 20.282 1.00 84.56 102 LEU A O 1
ATOM 770 N N . LEU A 1 103 ? 8.850 -6.554 18.509 1.00 89.19 103 LEU A N 1
ATOM 771 C CA . LEU A 1 103 ? 9.780 -7.470 19.174 1.00 89.19 103 LEU A CA 1
ATOM 772 C C . LEU A 1 103 ? 10.886 -6.669 19.886 1.00 89.19 103 LEU A C 1
ATOM 774 O O . LEU A 1 103 ? 11.541 -5.842 19.257 1.00 89.19 103 LEU A O 1
ATOM 778 N N . TYR A 1 104 ? 11.100 -6.910 21.180 1.00 89.62 104 TYR A N 1
ATOM 779 C CA . TYR A 1 104 ? 12.137 -6.248 21.985 1.00 89.62 104 TYR A CA 1
ATOM 780 C C . TYR A 1 104 ? 12.668 -7.174 23.090 1.00 89.62 104 TYR A C 1
ATOM 782 O O . TYR A 1 104 ? 12.045 -8.188 23.412 1.00 89.62 104 TYR A O 1
ATOM 790 N N . THR A 1 105 ? 13.819 -6.844 23.676 1.00 89.69 105 THR A N 1
ATOM 791 C CA . THR A 1 105 ? 14.475 -7.665 24.707 1.00 89.69 105 THR A CA 1
ATOM 792 C C . THR A 1 105 ? 14.190 -7.146 26.116 1.00 89.69 105 THR A C 1
ATOM 794 O O . THR A 1 105 ? 14.473 -5.992 26.431 1.00 89.69 105 THR A O 1
ATOM 797 N N . LEU A 1 106 ? 13.654 -8.006 26.985 1.00 86.38 106 LEU A N 1
ATOM 798 C CA . LEU A 1 106 ? 13.398 -7.686 28.393 1.00 86.38 106 LEU A CA 1
ATOM 799 C C . LEU A 1 106 ? 14.703 -7.560 29.194 1.00 86.38 106 LEU A C 1
ATOM 801 O O . LEU A 1 106 ? 15.645 -8.333 29.008 1.00 86.38 106 LEU A O 1
ATOM 805 N N . GLY A 1 107 ? 14.749 -6.590 30.107 1.00 82.62 107 GLY A N 1
ATOM 806 C CA . GLY A 1 107 ? 15.917 -6.270 30.930 1.00 82.62 107 GLY A CA 1
ATOM 807 C C . GLY A 1 107 ? 17.003 -5.457 30.216 1.00 82.62 107 GLY A C 1
ATOM 808 O O . GLY A 1 107 ? 17.935 -4.998 30.873 1.00 82.62 107 GLY A O 1
ATOM 809 N N . VAL A 1 108 ? 16.893 -5.233 28.901 1.00 86.94 108 VAL A N 1
ATOM 810 C CA . VAL A 1 108 ? 17.818 -4.376 28.146 1.00 86.94 108 VAL A CA 1
ATOM 811 C C . VAL A 1 108 ? 17.256 -2.944 28.127 1.00 86.94 108 VAL A C 1
ATOM 813 O O . VAL A 1 108 ? 16.264 -2.686 27.445 1.00 86.94 108 VAL A O 1
ATOM 816 N N . PRO A 1 109 ? 17.866 -1.975 28.840 1.00 86.81 109 PRO A N 1
ATOM 817 C CA . PRO A 1 109 ? 17.278 -0.642 29.021 1.00 86.81 109 PRO A CA 1
ATOM 818 C C . PRO A 1 109 ? 17.318 0.236 27.758 1.00 86.81 109 PRO A C 1
ATOM 820 O O . PRO A 1 109 ? 16.672 1.284 27.721 1.00 86.81 109 PRO A O 1
ATOM 823 N N . GLU A 1 110 ? 18.074 -0.162 26.729 1.00 88.12 110 GLU A N 1
ATOM 824 C CA . GLU A 1 110 ? 18.036 0.451 25.396 1.00 88.12 110 GLU A CA 1
ATOM 825 C C . GLU A 1 110 ? 16.766 -0.012 24.652 1.00 88.12 110 GLU A C 1
ATOM 827 O O . GLU A 1 110 ? 15.905 0.815 24.347 1.00 88.12 110 GLU A O 1
ATOM 832 N N . ASP A 1 111 ? 16.586 -1.329 24.475 1.00 90.25 111 ASP A N 1
ATOM 833 C CA . ASP A 1 111 ? 15.398 -1.964 23.884 1.00 90.25 111 ASP A CA 1
ATOM 834 C C . ASP A 1 111 ? 14.095 -1.529 24.559 1.00 90.25 111 ASP A C 1
ATOM 836 O O . ASP A 1 111 ? 13.162 -1.119 23.874 1.00 90.25 111 ASP A O 1
ATOM 840 N N . GLU A 1 112 ? 14.010 -1.578 25.892 1.00 90.50 112 GLU A N 1
ATOM 841 C CA . GLU A 1 112 ? 12.787 -1.212 26.621 1.00 90.50 112 GLU A CA 1
ATOM 842 C C . GLU A 1 112 ? 12.406 0.261 26.408 1.00 90.50 112 GLU A C 1
ATOM 844 O O . GLU A 1 112 ? 11.225 0.604 26.350 1.00 90.50 112 GLU A O 1
ATOM 849 N N . LYS A 1 113 ? 13.401 1.131 26.216 1.00 91.12 113 LYS A N 1
ATOM 850 C CA . LYS A 1 113 ? 13.250 2.569 25.968 1.00 91.12 113 LYS A CA 1
ATOM 851 C C . LYS A 1 113 ? 12.939 2.875 24.503 1.00 91.12 113 LYS A C 1
ATOM 853 O O . LYS A 1 113 ? 12.154 3.789 24.240 1.00 91.12 113 LYS A O 1
ATOM 858 N N . GLU A 1 114 ? 13.493 2.128 23.544 1.00 87.69 114 GLU A N 1
ATOM 859 C CA . GLU A 1 114 ? 13.061 2.178 22.138 1.00 87.69 114 GLU A CA 1
ATOM 860 C C . GLU A 1 114 ? 11.624 1.642 21.996 1.00 87.69 114 GLU A C 1
ATOM 862 O O . GLU A 1 114 ? 10.786 2.315 21.391 1.00 87.69 114 GLU A O 1
ATOM 867 N N . HIS A 1 115 ? 11.287 0.534 22.667 1.00 90.69 115 HIS A N 1
ATOM 868 C CA . HIS A 1 115 ? 9.926 0.009 22.777 1.00 90.69 115 HIS A CA 1
ATOM 869 C C . HIS A 1 115 ? 8.967 1.019 23.415 1.00 90.69 115 HIS A C 1
ATOM 871 O O . HIS A 1 115 ? 7.909 1.265 22.845 1.00 90.69 115 HIS A O 1
ATOM 877 N N . GLU A 1 116 ? 9.298 1.652 24.544 1.00 89.62 116 GLU A N 1
ATOM 878 C CA . GLU A 1 116 ? 8.382 2.596 25.197 1.00 89.62 116 GLU A CA 1
ATOM 879 C C . GLU A 1 116 ? 8.070 3.805 24.293 1.00 89.62 116 GLU A C 1
ATOM 881 O O . GLU A 1 116 ? 6.908 4.198 24.142 1.00 89.62 116 GLU A O 1
ATOM 886 N N . ARG A 1 117 ? 9.093 4.344 23.610 1.00 87.19 117 ARG A N 1
ATOM 887 C CA . ARG A 1 117 ? 8.945 5.397 22.589 1.00 87.19 117 ARG A CA 1
ATOM 888 C C . ARG A 1 117 ? 8.064 4.937 21.427 1.00 87.19 117 ARG A C 1
ATOM 890 O O . ARG A 1 117 ? 7.131 5.650 21.051 1.00 87.19 117 ARG A O 1
ATOM 897 N N . PHE A 1 118 ? 8.350 3.764 20.863 1.00 84.50 118 PHE A N 1
ATOM 898 C CA . PHE A 1 118 ? 7.619 3.218 19.722 1.00 84.50 118 PHE A CA 1
ATOM 899 C C . PHE A 1 118 ? 6.159 2.917 20.075 1.00 84.50 118 PHE A C 1
ATOM 901 O O . PHE A 1 118 ? 5.249 3.341 19.369 1.00 84.50 118 PHE A O 1
ATOM 908 N N . CYS A 1 119 ? 5.921 2.277 21.217 1.00 83.12 119 CYS A N 1
ATOM 909 C CA . CYS A 1 119 ? 4.607 1.900 21.721 1.00 83.12 119 CYS A CA 1
ATOM 910 C C . CYS A 1 119 ? 3.733 3.140 21.991 1.00 83.12 119 CYS A C 1
ATOM 912 O O . CYS A 1 119 ? 2.571 3.168 21.584 1.00 83.12 119 CYS A O 1
ATOM 914 N N . LYS A 1 120 ? 4.303 4.216 22.562 1.00 82.81 120 LYS A N 1
ATOM 915 C CA . LYS A 1 120 ? 3.640 5.533 22.690 1.00 82.81 120 LYS A CA 1
ATOM 916 C C . LYS A 1 120 ? 3.350 6.199 21.337 1.00 82.81 120 LYS A C 1
ATOM 918 O O . LYS A 1 120 ? 2.363 6.924 21.218 1.00 82.81 120 LYS A O 1
ATOM 923 N N . SER A 1 121 ? 4.195 5.983 20.327 1.00 78.81 121 SER A N 1
ATOM 924 C CA . SER A 1 121 ? 4.001 6.517 18.971 1.00 78.81 121 SER A CA 1
ATOM 925 C C . SER A 1 121 ? 2.896 5.766 18.217 1.00 78.81 121 SER A C 1
ATOM 927 O O . SER A 1 121 ? 1.944 6.385 17.747 1.00 78.81 121 SER A O 1
ATOM 929 N N . SER A 1 122 ? 2.965 4.430 18.188 1.00 74.19 122 SER A N 1
ATOM 930 C CA . SER A 1 122 ? 1.963 3.542 17.583 1.00 74.19 122 SER A CA 1
ATOM 931 C C . SER A 1 122 ? 0.577 3.755 18.195 1.00 74.19 122 SER A C 1
ATOM 933 O O . SER A 1 122 ? -0.372 3.988 17.454 1.00 74.19 122 SER A O 1
ATOM 935 N N . GLN A 1 123 ? 0.450 3.777 19.529 1.00 72.06 123 GLN A N 1
ATOM 936 C CA . GLN A 1 123 ? -0.851 3.960 20.191 1.00 72.06 123 GLN A CA 1
ATOM 937 C C . GLN A 1 123 ? -1.521 5.305 19.873 1.00 72.06 123 GLN A C 1
ATOM 939 O O . GLN A 1 123 ? -2.747 5.371 19.837 1.00 72.06 123 GLN A O 1
ATOM 944 N N . ARG A 1 124 ? -0.746 6.369 19.609 1.00 72.88 124 ARG A N 1
ATOM 945 C CA . ARG A 1 124 ? -1.291 7.662 19.154 1.00 72.88 124 ARG A CA 1
ATOM 946 C C . ARG A 1 124 ? -1.921 7.555 17.760 1.00 72.88 124 ARG A C 1
ATOM 948 O O . ARG A 1 124 ? -2.880 8.268 17.471 1.00 72.88 124 ARG A O 1
ATOM 955 N N . GLY A 1 125 ? -1.381 6.670 16.923 1.00 74.44 125 GLY A N 1
ATOM 956 C CA . GLY A 1 125 ? -1.848 6.402 15.569 1.00 74.44 125 GLY A CA 1
ATOM 957 C C . GLY A 1 125 ? -1.807 7.619 14.646 1.00 74.44 125 GLY A C 1
ATOM 958 O O . GLY A 1 125 ? -1.221 8.661 14.950 1.00 74.44 125 GLY A O 1
ATOM 959 N N . LEU A 1 126 ? -2.466 7.479 13.497 1.00 83.31 126 LEU A N 1
ATOM 960 C CA . LEU A 1 126 ? -2.644 8.561 12.540 1.00 83.31 126 LEU A CA 1
ATOM 961 C C . LEU A 1 126 ? -4.047 9.157 12.698 1.00 83.31 126 LEU A C 1
ATOM 963 O O . LEU A 1 126 ? -5.043 8.510 12.380 1.00 83.31 126 LEU A O 1
ATOM 967 N N . THR A 1 127 ? -4.140 10.391 13.193 1.00 85.94 127 THR A N 1
ATOM 968 C CA . THR A 1 127 ? -5.431 11.057 13.419 1.00 85.94 127 THR A CA 1
ATOM 969 C C . THR A 1 127 ? -5.890 11.884 12.218 1.00 85.94 127 THR A C 1
ATOM 971 O O . THR A 1 127 ? -5.083 12.399 11.438 1.00 85.94 127 THR A O 1
ATOM 974 N N . ILE A 1 128 ? -7.207 12.003 12.059 1.00 86.31 128 ILE A N 1
ATOM 975 C CA . ILE A 1 128 ? -7.881 12.725 10.977 1.00 86.31 128 ILE A CA 1
ATOM 976 C C . ILE A 1 128 ? -8.906 13.707 11.560 1.00 86.31 128 ILE A C 1
ATOM 978 O O . ILE A 1 128 ? -9.623 13.399 12.514 1.00 86.31 128 ILE A O 1
ATOM 982 N N . ALA A 1 129 ? -8.952 14.915 10.998 1.00 85.31 129 ALA A N 1
ATOM 983 C CA . ALA A 1 129 ? -9.984 15.898 11.307 1.00 85.31 129 ALA A CA 1
ATOM 984 C C . ALA A 1 129 ? -11.220 15.622 10.445 1.00 85.31 129 ALA A C 1
ATOM 986 O O . ALA A 1 129 ? -11.074 15.384 9.249 1.00 85.31 129 ALA A O 1
ATOM 987 N N . SER A 1 130 ? -12.417 15.680 11.032 1.00 80.19 130 SER A N 1
ATOM 988 C CA . SER A 1 130 ? -13.653 15.479 10.274 1.00 80.19 130 SER A CA 1
ATOM 989 C C . SER A 1 130 ? -13.840 16.598 9.244 1.00 80.19 130 SER A C 1
ATOM 991 O O . SER A 1 130 ? -13.894 17.773 9.616 1.00 80.19 130 SER A O 1
ATOM 993 N N . TRP A 1 131 ? -13.941 16.256 7.959 1.00 84.69 131 TRP A N 1
ATOM 994 C CA . TRP A 1 131 ? -14.166 17.235 6.890 1.00 84.69 131 TRP A CA 1
ATOM 995 C C . TRP A 1 131 ? -15.663 17.369 6.577 1.00 84.69 131 TRP A C 1
ATOM 997 O O . TRP A 1 131 ? -16.407 16.395 6.630 1.00 84.69 131 TRP A O 1
ATOM 1007 N N . LYS A 1 132 ? -16.117 18.571 6.192 1.00 76.88 132 LYS A N 1
ATOM 1008 C CA . LYS A 1 132 ? -17.545 18.827 5.907 1.00 76.88 132 LYS A CA 1
ATOM 1009 C C . LYS A 1 132 ? -18.115 17.973 4.763 1.00 76.88 132 LYS A C 1
ATOM 1011 O O . LYS A 1 132 ? -19.278 17.602 4.812 1.00 76.88 132 LYS A O 1
ATOM 1016 N N . ASN A 1 133 ? -17.289 17.646 3.764 1.00 81.62 133 ASN A N 1
ATOM 1017 C CA . ASN A 1 133 ? -17.711 16.969 2.532 1.00 81.62 133 ASN A CA 1
ATOM 1018 C C . ASN A 1 133 ? -16.984 15.616 2.362 1.00 81.62 133 ASN A C 1
ATOM 1020 O O . ASN A 1 133 ? -16.463 15.336 1.280 1.00 81.62 133 ASN A O 1
ATOM 1024 N N . GLU A 1 134 ? -16.819 14.833 3.435 1.00 86.50 134 GLU A N 1
ATOM 1025 C CA . GLU A 1 134 ? -16.204 13.494 3.361 1.00 86.50 134 GLU A CA 1
ATOM 1026 C C . GLU A 1 134 ? -16.947 12.584 2.371 1.00 86.50 134 GLU A C 1
ATOM 1028 O O . GLU A 1 134 ? -18.174 12.484 2.404 1.00 86.50 134 GLU A O 1
ATOM 1033 N N . ARG A 1 135 ? -16.200 11.872 1.517 1.00 90.06 135 ARG A N 1
ATOM 1034 C CA . ARG A 1 135 ? -16.742 10.835 0.629 1.00 90.06 135 ARG A CA 1
ATOM 1035 C C . ARG A 1 135 ? -16.994 9.564 1.451 1.00 90.06 135 ARG A C 1
ATOM 1037 O O . ARG A 1 135 ? -16.198 8.626 1.454 1.00 90.06 135 ARG A O 1
ATOM 1044 N N . LEU A 1 136 ? -18.071 9.596 2.232 1.00 91.56 136 LEU A N 1
ATOM 1045 C CA . LEU A 1 136 ? -18.500 8.512 3.110 1.00 91.56 136 LEU A CA 1
ATOM 1046 C C . LEU A 1 136 ? -18.977 7.311 2.283 1.00 91.56 136 LEU A C 1
ATOM 1048 O O . LEU A 1 136 ? -19.948 7.409 1.538 1.00 91.56 136 LEU A O 1
ATOM 1052 N N . VAL A 1 137 ? -18.319 6.166 2.455 1.00 90.69 137 VAL A N 1
ATOM 1053 C CA . VAL A 1 137 ? -18.688 4.906 1.794 1.00 90.69 137 VAL A CA 1
ATOM 1054 C C . VAL A 1 137 ? -19.649 4.089 2.652 1.00 90.69 137 VAL A C 1
ATOM 1056 O O . VAL A 1 137 ? -20.626 3.541 2.140 1.00 90.69 137 VAL A O 1
ATOM 1059 N N . ARG A 1 138 ? -19.370 3.986 3.958 1.00 91.50 138 ARG A N 1
ATOM 1060 C CA . ARG A 1 138 ? -20.157 3.191 4.912 1.00 91.50 138 ARG A CA 1
ATOM 1061 C C . ARG A 1 138 ? -19.951 3.721 6.334 1.00 91.50 138 ARG A C 1
ATOM 1063 O O . ARG A 1 138 ? -18.817 3.990 6.723 1.00 91.50 138 ARG A O 1
ATOM 1070 N N . ALA A 1 139 ? -21.023 3.862 7.110 1.00 92.38 139 ALA A N 1
ATOM 1071 C CA . ALA A 1 139 ? -20.977 4.270 8.518 1.00 92.38 139 ALA A CA 1
ATOM 1072 C C . ALA A 1 139 ? -21.326 3.099 9.450 1.00 92.38 139 ALA A C 1
ATOM 1074 O O . ALA A 1 139 ? -22.046 2.183 9.056 1.00 92.38 139 ALA A O 1
ATOM 1075 N N . PHE A 1 140 ? -20.821 3.150 10.682 1.00 92.38 140 PHE A N 1
ATOM 1076 C CA . PHE A 1 140 ? -21.022 2.152 11.733 1.00 92.38 140 PHE A CA 1
ATOM 1077 C C . PHE A 1 140 ? -21.193 2.873 13.089 1.00 92.38 140 PHE A C 1
ATOM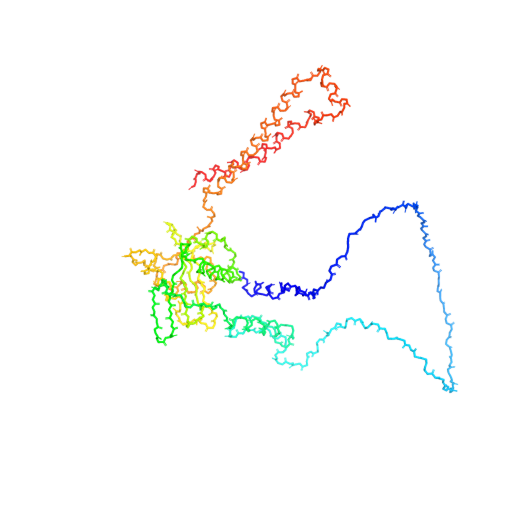 1079 O O . PHE A 1 140 ? -20.209 3.060 13.815 1.00 92.38 140 PHE A O 1
ATOM 1086 N N . PRO A 1 141 ? -22.413 3.345 13.422 1.00 89.00 141 PRO A N 1
ATOM 1087 C CA . PRO A 1 141 ? -22.641 4.206 14.587 1.00 89.00 141 PRO A CA 1
ATOM 1088 C C . PRO A 1 141 ? -22.246 3.565 15.925 1.00 89.00 141 PRO A C 1
ATOM 1090 O O . PRO A 1 141 ? -21.628 4.230 16.751 1.00 89.00 141 PRO A O 1
ATOM 1093 N N . GLU A 1 142 ? -22.532 2.271 16.097 1.00 89.69 142 GLU A N 1
ATOM 1094 C CA . GLU A 1 142 ? -22.258 1.473 17.306 1.00 89.69 142 GLU A CA 1
ATOM 1095 C C . GLU A 1 142 ? -20.785 1.517 17.745 1.00 89.69 142 GLU A C 1
ATOM 1097 O O . GLU A 1 142 ? -20.474 1.639 18.926 1.00 89.69 142 GLU A O 1
ATOM 1102 N N . GLU A 1 143 ? -19.864 1.466 16.781 1.00 88.62 143 GLU A N 1
ATOM 1103 C CA . GLU A 1 143 ? -18.416 1.499 17.014 1.00 88.62 143 GLU A CA 1
ATOM 1104 C C . GLU A 1 143 ? -17.829 2.920 16.953 1.00 88.62 143 GLU A C 1
ATOM 1106 O O . GLU A 1 143 ? -16.609 3.081 17.055 1.00 88.62 143 GLU A O 1
ATOM 1111 N N . ASN A 1 144 ? -18.665 3.945 16.730 1.00 91.44 144 ASN A N 1
ATOM 1112 C CA . ASN A 1 144 ? -18.258 5.293 16.320 1.00 91.44 144 ASN A CA 1
ATOM 1113 C C . ASN A 1 144 ? -17.267 5.249 15.135 1.00 91.44 144 ASN A C 1
ATOM 1115 O O . ASN A 1 144 ? -16.210 5.883 15.152 1.00 91.44 144 ASN A O 1
ATOM 1119 N N . ALA A 1 145 ? -17.566 4.431 14.122 1.00 93.06 145 ALA A N 1
ATOM 1120 C CA . ALA A 1 145 ? -16.655 4.137 13.020 1.00 93.06 145 ALA A CA 1
ATOM 1121 C C . ALA A 1 145 ? -17.258 4.443 11.641 1.00 93.06 145 ALA A C 1
ATOM 1123 O O . ALA A 1 145 ? -18.474 4.461 11.449 1.00 93.06 145 ALA A O 1
ATOM 1124 N N . ARG A 1 146 ? -16.394 4.691 10.654 1.00 94.44 146 ARG A N 1
ATOM 1125 C CA . ARG A 1 146 ? -16.774 4.949 9.258 1.00 94.44 146 ARG A CA 1
ATOM 1126 C C . ARG A 1 146 ? -15.660 4.578 8.286 1.00 94.44 146 ARG A C 1
ATOM 1128 O O . ARG A 1 146 ? -14.485 4.635 8.636 1.00 94.44 146 ARG A O 1
ATOM 1135 N N . ILE A 1 147 ? -16.035 4.238 7.058 1.00 94.44 147 ILE A N 1
ATOM 1136 C CA . ILE A 1 147 ? -15.119 4.086 5.926 1.00 94.44 147 ILE A CA 1
ATOM 1137 C C . ILE A 1 147 ? -15.322 5.276 4.993 1.00 94.44 147 ILE A C 1
ATOM 1139 O O . ILE A 1 147 ? -16.445 5.538 4.553 1.00 94.44 147 ILE A O 1
ATOM 1143 N N . ILE A 1 148 ? -14.232 5.980 4.698 1.00 93.75 148 ILE A N 1
ATOM 1144 C CA . ILE A 1 148 ? -14.179 7.071 3.720 1.00 93.75 148 ILE A CA 1
ATOM 1145 C C . ILE A 1 148 ? -13.276 6.677 2.554 1.00 93.75 148 ILE A C 1
ATOM 1147 O O . ILE A 1 148 ? -12.323 5.923 2.733 1.00 93.75 148 ILE A O 1
ATOM 1151 N N . GLU A 1 149 ? -13.560 7.208 1.376 1.00 92.81 149 GLU A N 1
ATOM 1152 C CA . GLU A 1 149 ? -12.733 7.064 0.177 1.00 92.81 149 GLU A CA 1
ATOM 1153 C C . GLU A 1 149 ? -12.020 8.395 -0.126 1.00 92.81 149 GLU A C 1
ATOM 1155 O O . GLU A 1 149 ? -12.599 9.468 0.049 1.00 92.81 149 GLU A O 1
ATOM 1160 N N . ILE A 1 150 ? -10.762 8.341 -0.567 1.00 91.75 150 ILE A N 1
ATOM 1161 C CA . ILE A 1 150 ? -9.980 9.500 -1.024 1.00 91.75 150 ILE A CA 1
ATOM 1162 C C . ILE A 1 150 ? -9.356 9.164 -2.386 1.00 91.75 150 ILE A C 1
ATOM 1164 O O . ILE A 1 150 ? -8.833 8.061 -2.573 1.00 91.75 150 ILE A O 1
ATOM 1168 N N . ARG A 1 151 ? -9.415 10.120 -3.322 1.00 90.50 151 ARG A N 1
ATOM 1169 C CA . ARG A 1 151 ? -8.852 10.033 -4.683 1.00 90.50 151 ARG A CA 1
ATOM 1170 C C . ARG A 1 151 ? -7.843 11.160 -4.960 1.00 90.50 151 ARG A C 1
ATOM 1172 O O . ARG A 1 151 ? -7.602 12.001 -4.092 1.00 90.50 151 ARG A O 1
ATOM 1179 N N . ARG A 1 152 ? -7.259 11.202 -6.165 1.00 87.69 152 ARG A N 1
ATOM 1180 C CA . ARG A 1 152 ? -6.276 12.229 -6.579 1.00 87.69 152 ARG A CA 1
ATOM 1181 C C . ARG A 1 152 ? -6.898 13.620 -6.733 1.00 87.69 152 ARG A C 1
ATOM 1183 O O . ARG A 1 152 ? -6.225 14.617 -6.501 1.00 87.69 152 ARG A O 1
ATOM 1190 N N . GLU A 1 153 ? -8.179 13.673 -7.094 1.00 87.81 153 GLU A N 1
ATOM 1191 C CA . GLU A 1 153 ? -8.943 14.891 -7.408 1.00 87.81 153 GLU A CA 1
ATOM 1192 C C . GLU A 1 153 ? -9.587 15.533 -6.164 1.00 87.81 153 GLU A C 1
ATOM 1194 O O . GLU A 1 153 ? -10.271 16.554 -6.253 1.00 87.81 153 GLU A O 1
ATOM 1199 N N . ASP A 1 154 ? -9.412 14.920 -4.992 1.00 89.25 154 ASP A N 1
ATOM 1200 C CA . ASP A 1 154 ? -9.877 15.457 -3.718 1.00 89.25 154 ASP A CA 1
ATOM 1201 C C . ASP A 1 154 ? -9.064 16.694 -3.280 1.00 89.25 154 ASP A C 1
ATOM 1203 O O . ASP A 1 154 ? -7.948 16.943 -3.733 1.00 89.25 154 ASP A O 1
ATOM 1207 N N . SER A 1 155 ? -9.609 17.493 -2.353 1.00 90.12 155 SER A N 1
ATOM 1208 C CA . SER A 1 155 ? -8.936 18.728 -1.921 1.00 90.12 155 SER A CA 1
ATOM 1209 C C . SER A 1 155 ? -7.551 18.453 -1.299 1.00 90.12 155 SER A C 1
ATOM 1211 O O . SER A 1 155 ? -7.363 17.416 -0.652 1.00 90.12 155 SER A O 1
ATOM 1213 N N . PRO A 1 156 ? -6.571 19.377 -1.408 1.00 89.12 156 PRO A N 1
ATOM 1214 C CA . PRO A 1 156 ? -5.176 19.106 -1.033 1.00 89.12 156 PRO A CA 1
ATOM 1215 C C . PRO A 1 156 ? -4.978 18.738 0.447 1.00 89.12 156 PRO A C 1
ATOM 1217 O O . PRO A 1 156 ? -4.005 18.074 0.794 1.00 89.12 156 PRO A O 1
ATOM 1220 N N . ALA A 1 157 ? -5.919 19.094 1.329 1.00 89.06 157 ALA A N 1
ATOM 1221 C CA . ALA A 1 157 ? -5.933 18.628 2.716 1.00 89.06 157 ALA A CA 1
ATOM 1222 C C . ALA A 1 157 ? -6.157 17.105 2.841 1.00 89.06 157 ALA A C 1
ATOM 1224 O O . ALA A 1 157 ? -5.607 16.482 3.750 1.00 89.06 157 ALA A O 1
ATOM 1225 N N . ARG A 1 158 ? -6.933 16.499 1.931 1.00 89.94 158 ARG A N 1
ATOM 1226 C CA . ARG A 1 158 ? -7.169 15.047 1.869 1.00 89.94 158 ARG A CA 1
ATOM 1227 C C . ARG A 1 158 ? -6.007 14.329 1.213 1.00 89.94 158 ARG A C 1
ATOM 1229 O O . ARG A 1 158 ? -5.527 13.356 1.780 1.00 89.94 158 ARG A O 1
ATOM 1236 N N . VAL A 1 159 ? -5.508 14.858 0.093 1.00 90.75 159 VAL A N 1
ATOM 1237 C CA . VAL A 1 159 ? -4.318 14.326 -0.589 1.00 90.75 159 VAL A CA 1
ATOM 1238 C C . VAL A 1 159 ? -3.126 14.321 0.371 1.00 90.75 159 VAL A C 1
ATOM 1240 O O . VAL A 1 159 ? -2.515 13.279 0.571 1.00 90.75 159 VAL A O 1
ATOM 1243 N N . LYS A 1 160 ? -2.873 15.415 1.105 1.00 91.00 160 LYS A N 1
ATOM 1244 C CA . LYS A 1 160 ? -1.850 15.437 2.163 1.00 91.00 160 LYS A CA 1
ATOM 1245 C C . LYS A 1 160 ? -2.088 14.376 3.247 1.00 91.00 160 LYS A C 1
ATOM 1247 O O . LYS A 1 160 ? -1.148 13.700 3.653 1.00 91.00 160 LYS A O 1
ATOM 1252 N N . LYS A 1 161 ? -3.329 14.200 3.719 1.00 91.06 161 LYS A N 1
ATOM 1253 C CA . LYS A 1 161 ? -3.665 13.172 4.722 1.00 91.06 161 LYS A CA 1
ATOM 1254 C C . LYS A 1 161 ? -3.442 11.752 4.186 1.00 91.06 161 LYS A C 1
ATOM 1256 O O . LYS A 1 161 ? -3.020 10.888 4.948 1.00 91.06 161 LYS A O 1
ATOM 1261 N N . LEU A 1 162 ? -3.685 11.533 2.894 1.00 90.69 162 LEU A N 1
ATOM 1262 C CA . LEU A 1 162 ? -3.422 10.289 2.175 1.00 90.69 162 LEU A CA 1
ATOM 1263 C C . LEU A 1 162 ? -1.910 10.050 1.984 1.00 90.69 162 LEU A C 1
ATOM 1265 O O . LEU A 1 162 ? -1.455 8.925 2.163 1.00 90.69 162 LEU A O 1
ATOM 1269 N N . LEU A 1 163 ? -1.106 11.094 1.760 1.00 90.56 163 LEU A N 1
ATOM 1270 C CA . LEU A 1 163 ? 0.362 11.001 1.785 1.00 90.56 163 LEU A CA 1
ATOM 1271 C C . LEU A 1 163 ? 0.909 10.701 3.195 1.00 90.56 163 LEU A C 1
ATOM 1273 O O . LEU A 1 163 ? 1.860 9.939 3.346 1.00 90.56 163 LEU A O 1
ATOM 1277 N N . GLU A 1 164 ? 0.274 11.210 4.254 1.00 89.69 164 GLU A N 1
ATOM 1278 C CA . GLU A 1 164 ? 0.597 10.808 5.632 1.00 89.69 164 GLU A CA 1
ATOM 1279 C C . GLU A 1 164 ? 0.225 9.337 5.927 1.00 89.69 164 GLU A C 1
ATOM 1281 O O . GLU A 1 164 ? 0.880 8.708 6.758 1.00 89.69 164 GLU A O 1
ATOM 1286 N N . VAL A 1 165 ? -0.778 8.765 5.240 1.00 88.81 165 VAL A N 1
ATOM 1287 C CA . VAL A 1 165 ? -1.055 7.311 5.256 1.00 88.81 165 VAL A CA 1
ATOM 1288 C C . VAL A 1 165 ? 0.015 6.555 4.463 1.00 88.81 165 VAL A C 1
ATOM 1290 O O . VAL A 1 165 ? 0.559 5.578 4.974 1.00 88.81 165 VAL A O 1
ATOM 1293 N N . LYS A 1 166 ? 0.378 7.022 3.260 1.00 88.12 166 LYS A N 1
ATOM 1294 C CA . LYS A 1 166 ? 1.460 6.450 2.441 1.00 88.12 166 LYS A CA 1
ATOM 1295 C C . LYS A 1 166 ? 2.765 6.317 3.229 1.00 88.12 166 LYS A C 1
ATOM 1297 O O . LYS A 1 166 ? 3.299 5.222 3.313 1.00 88.12 166 LYS A O 1
ATOM 1302 N N . LEU A 1 167 ? 3.203 7.378 3.912 1.00 85.06 167 LEU A N 1
ATOM 1303 C CA . LEU A 1 167 ? 4.426 7.394 4.732 1.00 85.06 167 LEU A CA 1
ATOM 1304 C C . LEU A 1 167 ? 4.400 6.468 5.968 1.00 85.06 167 LEU A C 1
ATOM 1306 O O . LEU A 1 167 ? 5.400 6.387 6.690 1.00 85.06 167 LEU A O 1
ATOM 1310 N N . LEU A 1 168 ? 3.266 5.818 6.245 1.00 82.44 168 LEU A N 1
ATOM 1311 C CA . LEU A 1 168 ? 3.112 4.736 7.220 1.00 82.44 168 LEU A CA 1
ATOM 1312 C C . LEU A 1 168 ? 3.038 3.364 6.526 1.00 82.44 168 LEU A C 1
ATOM 1314 O O . LEU A 1 168 ? 3.540 2.387 7.075 1.00 82.44 168 LEU A O 1
ATOM 1318 N N . LEU A 1 169 ? 2.460 3.284 5.324 1.00 81.50 169 LEU A N 1
ATOM 1319 C CA . LEU A 1 169 ? 2.445 2.071 4.501 1.00 81.50 169 LEU A CA 1
ATOM 1320 C C . LEU A 1 169 ? 3.837 1.738 3.943 1.00 81.50 169 LEU A C 1
ATOM 1322 O O . LEU A 1 169 ? 4.235 0.582 4.021 1.00 81.50 169 LEU A O 1
ATOM 1326 N N . ASP A 1 170 ? 4.609 2.733 3.490 1.00 81.56 170 ASP A N 1
ATOM 1327 C CA . ASP A 1 170 ? 5.990 2.552 3.009 1.00 81.56 170 ASP A CA 1
ATOM 1328 C C . ASP A 1 170 ? 6.900 1.924 4.086 1.00 81.56 170 ASP A C 1
ATOM 1330 O O . ASP A 1 170 ? 7.752 1.087 3.796 1.00 81.56 170 ASP A O 1
ATOM 1334 N N . ASP A 1 171 ? 6.685 2.322 5.345 1.00 70.50 171 ASP A N 1
ATOM 1335 C CA . ASP A 1 171 ? 7.408 1.868 6.546 1.00 70.50 171 ASP A CA 1
ATOM 1336 C C . ASP A 1 171 ? 6.950 0.461 6.991 1.00 70.50 171 ASP A C 1
ATOM 1338 O O . ASP A 1 171 ? 7.715 -0.297 7.582 1.00 70.50 171 ASP A O 1
ATOM 1342 N N . ALA A 1 172 ? 5.695 0.097 6.700 1.00 68.19 172 ALA A N 1
ATOM 1343 C CA . ALA A 1 172 ? 5.079 -1.157 7.137 1.00 68.19 172 ALA A CA 1
ATOM 1344 C C . ALA A 1 172 ? 5.113 -2.287 6.092 1.00 68.19 172 ALA A C 1
ATOM 1346 O O . ALA A 1 172 ? 5.069 -3.455 6.473 1.00 68.19 172 ALA A O 1
ATOM 1347 N N . LEU A 1 173 ? 5.127 -1.957 4.797 1.00 68.88 173 LEU A N 1
ATOM 1348 C CA . LEU A 1 173 ? 4.920 -2.898 3.687 1.00 68.88 173 LEU A CA 1
ATOM 1349 C C . LEU A 1 173 ? 5.936 -2.740 2.539 1.00 68.88 173 LEU A C 1
ATOM 1351 O O . LEU A 1 173 ? 6.020 -3.634 1.703 1.00 68.88 173 LEU A O 1
ATOM 1355 N N . GLY A 1 174 ? 6.735 -1.668 2.519 1.00 68.69 174 GLY A N 1
ATOM 1356 C CA . GLY A 1 174 ? 7.710 -1.382 1.461 1.00 68.69 174 GLY A CA 1
ATOM 1357 C C . GLY A 1 174 ? 7.321 -0.184 0.591 1.00 68.69 174 GLY A C 1
ATOM 1358 O O . GLY A 1 174 ? 6.157 0.207 0.525 1.00 68.69 174 GLY A O 1
ATOM 1359 N N . PHE A 1 175 ? 8.322 0.425 -0.049 1.00 68.81 175 PHE A N 1
ATOM 1360 C CA . PHE A 1 175 ? 8.172 1.664 -0.814 1.00 68.81 175 PHE A CA 1
ATOM 1361 C C . PHE A 1 175 ? 7.327 1.479 -2.083 1.00 68.81 175 PHE A C 1
ATOM 1363 O O . PHE A 1 175 ? 7.605 0.600 -2.895 1.00 68.81 175 PHE A O 1
ATOM 1370 N N . VAL A 1 176 ? 6.359 2.375 -2.282 1.00 69.56 176 VAL A N 1
ATOM 1371 C CA . VAL A 1 176 ? 5.589 2.529 -3.531 1.00 69.56 176 VAL A CA 1
ATOM 1372 C C . VAL A 1 176 ? 5.840 3.928 -4.107 1.00 69.56 176 VAL A C 1
ATOM 1374 O O . VAL A 1 176 ? 5.997 4.877 -3.341 1.00 69.56 176 VAL A O 1
ATOM 1377 N N . ASP A 1 177 ? 5.824 4.120 -5.426 1.00 77.31 177 ASP A N 1
ATOM 1378 C CA . ASP A 1 177 ? 5.915 5.470 -6.003 1.00 77.31 177 ASP A CA 1
ATOM 1379 C C . ASP A 1 177 ? 4.698 6.343 -5.656 1.00 77.31 177 ASP A C 1
ATOM 1381 O O . ASP A 1 177 ? 3.554 5.882 -5.644 1.00 77.31 177 ASP A O 1
ATOM 1385 N N . GLU A 1 178 ? 4.924 7.634 -5.385 1.00 81.31 178 GLU A N 1
ATOM 1386 C CA . GLU A 1 178 ? 3.851 8.553 -4.977 1.00 81.31 178 GLU A CA 1
ATOM 1387 C C . GLU A 1 178 ? 2.786 8.727 -6.063 1.00 81.31 178 GLU A C 1
ATOM 1389 O O . GLU A 1 178 ? 1.594 8.670 -5.766 1.00 81.31 178 GLU A O 1
ATOM 1394 N N . GLU A 1 179 ? 3.187 8.860 -7.329 1.00 79.25 179 GLU A N 1
ATOM 1395 C CA . GLU A 1 179 ? 2.230 8.986 -8.429 1.00 79.25 179 GLU A CA 1
ATOM 1396 C C . GLU A 1 179 ? 1.379 7.728 -8.611 1.00 79.25 179 GLU A C 1
ATOM 1398 O O . GLU A 1 179 ? 0.170 7.835 -8.816 1.00 79.25 179 GLU A O 1
ATOM 1403 N N . GLN A 1 180 ? 1.991 6.545 -8.502 1.00 76.50 180 GLN A N 1
ATOM 1404 C CA . GLN A 1 180 ? 1.303 5.260 -8.636 1.00 76.50 180 GLN A CA 1
ATOM 1405 C C . GLN A 1 180 ? 0.381 4.993 -7.433 1.00 76.50 180 GLN A C 1
ATOM 1407 O O . GLN A 1 180 ? -0.683 4.398 -7.574 1.00 76.50 180 GLN A O 1
ATOM 1412 N N . PHE A 1 181 ? 0.749 5.466 -6.238 1.00 82.12 181 PHE A N 1
ATOM 1413 C CA . PHE A 1 181 ? -0.118 5.430 -5.062 1.00 82.12 181 PHE A CA 1
ATOM 1414 C C . PHE A 1 181 ? -1.308 6.395 -5.190 1.00 82.12 181 PHE A C 1
ATOM 1416 O O . PHE A 1 181 ? -2.432 6.025 -4.863 1.00 82.12 181 PHE A O 1
ATOM 1423 N N . LEU A 1 182 ? -1.087 7.609 -5.706 1.00 85.56 182 LEU A N 1
ATOM 1424 C CA . LEU A 1 182 ? -2.137 8.616 -5.892 1.00 85.56 182 LEU A CA 1
ATOM 1425 C C . LEU A 1 182 ? -3.098 8.311 -7.052 1.00 85.56 182 LEU A C 1
ATOM 1427 O O . LEU A 1 182 ? -4.213 8.821 -7.044 1.00 85.56 182 LEU A O 1
ATOM 1431 N N . GLN A 1 183 ? -2.707 7.489 -8.030 1.00 82.94 183 GLN A N 1
ATOM 1432 C CA . GLN A 1 183 ? -3.612 6.986 -9.077 1.00 82.94 183 GLN A CA 1
ATOM 1433 C C . GLN A 1 183 ? -4.666 5.998 -8.537 1.00 82.94 183 GLN A C 1
ATOM 1435 O O . GLN A 1 183 ? -5.703 5.800 -9.169 1.00 82.94 183 GLN A O 1
ATOM 1440 N N . ARG A 1 184 ? -4.430 5.394 -7.365 1.00 84.75 184 ARG A N 1
ATOM 1441 C CA . ARG A 1 184 ? -5.273 4.343 -6.780 1.00 84.75 184 ARG A CA 1
ATOM 1442 C C . ARG A 1 184 ? -6.336 4.903 -5.839 1.00 84.75 184 ARG A C 1
ATOM 1444 O O . ARG A 1 184 ? -6.096 5.829 -5.064 1.00 84.75 184 ARG A O 1
ATOM 1451 N N . SER A 1 185 ? -7.509 4.273 -5.833 1.00 86.44 185 SER A N 1
ATOM 1452 C CA . SER A 1 185 ? -8.597 4.636 -4.916 1.00 86.44 185 SER A CA 1
ATOM 1453 C C . SER A 1 185 ? -8.297 4.104 -3.515 1.00 86.44 185 SER A C 1
ATOM 1455 O O . SER A 1 185 ? -8.136 2.898 -3.322 1.00 86.44 185 SER A O 1
ATOM 1457 N N . SER A 1 186 ? -8.203 4.997 -2.527 1.00 91.25 186 SER A N 1
ATOM 1458 C CA . SER A 1 186 ? -7.786 4.638 -1.167 1.00 91.25 186 SER A CA 1
ATOM 1459 C C . SER A 1 186 ? -8.933 4.762 -0.166 1.00 91.25 186 SER A C 1
ATOM 1461 O O . SER A 1 186 ? -9.484 5.842 0.043 1.00 91.25 186 SER A O 1
ATOM 1463 N N . PHE A 1 187 ? -9.270 3.648 0.483 1.00 92.75 187 PHE A N 1
ATOM 1464 C CA . PHE A 1 187 ? -10.354 3.540 1.457 1.00 92.75 187 PHE A CA 1
ATOM 1465 C C . PHE A 1 187 ? -9.778 3.478 2.877 1.00 92.75 187 PHE A C 1
ATOM 1467 O O . PHE A 1 187 ? -9.037 2.555 3.218 1.00 92.75 187 PHE A O 1
ATOM 1474 N N . LEU A 1 188 ? -10.131 4.446 3.723 1.00 93.69 188 LEU A N 1
ATOM 1475 C CA . LEU A 1 188 ? -9.649 4.562 5.102 1.00 93.69 188 LEU A CA 1
ATOM 1476 C C . LEU A 1 188 ? -10.749 4.178 6.093 1.00 93.69 188 LEU A C 1
ATOM 1478 O O . LEU A 1 188 ? -11.840 4.749 6.063 1.00 93.69 188 LEU A O 1
ATOM 1482 N N . PHE A 1 189 ? -10.447 3.264 7.017 1.00 93.06 189 PHE A N 1
ATOM 1483 C CA . PHE A 1 189 ? -11.309 2.962 8.160 1.00 93.06 189 PHE A CA 1
ATOM 1484 C C . PHE A 1 189 ? -10.937 3.891 9.319 1.00 93.06 189 PHE A C 1
ATOM 1486 O O . PHE A 1 189 ? -9.837 3.812 9.874 1.00 93.06 189 PHE A O 1
ATOM 1493 N N . VAL A 1 190 ? -11.867 4.767 9.689 1.00 92.38 190 VAL A N 1
ATOM 1494 C CA . VAL A 1 190 ? -11.714 5.761 10.752 1.00 92.38 190 VAL A CA 1
ATOM 1495 C C . VAL A 1 190 ? -12.604 5.377 11.928 1.00 92.38 190 VAL A C 1
ATOM 1497 O O . VAL A 1 190 ? -13.820 5.288 11.773 1.00 92.38 190 VAL A O 1
ATOM 1500 N N . GLN A 1 191 ? -12.015 5.204 13.112 1.00 90.19 191 GLN A N 1
ATOM 1501 C CA . GLN A 1 191 ? -12.744 5.030 14.368 1.00 90.19 191 GLN A CA 1
ATOM 1502 C C . GLN A 1 191 ? -12.576 6.291 15.228 1.00 90.19 191 GLN A C 1
ATOM 1504 O O . GLN A 1 191 ? -11.462 6.694 15.570 1.00 90.19 191 GLN A O 1
ATOM 1509 N N . GLY A 1 192 ? -13.683 6.985 15.496 1.00 88.62 192 GLY A N 1
ATOM 1510 C CA . GLY A 1 192 ? -13.721 8.337 16.048 1.00 88.62 192 GLY A CA 1
ATOM 1511 C C . GLY A 1 192 ? -12.937 9.334 15.184 1.00 88.62 192 GLY A C 1
ATOM 1512 O O . GLY A 1 192 ? -13.437 9.855 14.182 1.00 88.62 192 GLY A O 1
ATOM 1513 N N . LYS A 1 193 ? -11.686 9.594 15.588 1.00 88.31 193 LYS A N 1
ATOM 1514 C CA . LYS A 1 193 ? -10.719 10.474 14.902 1.00 88.31 193 LYS A CA 1
ATOM 1515 C C . LYS A 1 193 ? -9.410 9.767 14.515 1.00 88.31 193 LYS A C 1
ATOM 1517 O O . LYS A 1 193 ? -8.485 10.441 14.072 1.00 88.31 193 LYS A O 1
ATOM 1522 N N . GLN A 1 194 ? -9.296 8.450 14.690 1.00 89.06 194 GLN A N 1
ATOM 1523 C CA . GLN A 1 194 ? -8.089 7.669 14.393 1.00 89.06 194 GLN A CA 1
ATOM 1524 C C . GLN A 1 194 ? -8.301 6.805 13.146 1.00 89.06 194 GLN A C 1
ATOM 1526 O O . GLN A 1 194 ? -9.298 6.094 13.042 1.00 89.06 194 GLN A O 1
ATOM 1531 N N . ILE A 1 195 ? -7.355 6.844 12.207 1.00 90.62 195 ILE A N 1
ATOM 1532 C CA . ILE A 1 195 ? -7.288 5.897 11.092 1.00 90.62 195 ILE A CA 1
ATOM 1533 C C . ILE A 1 195 ? -6.721 4.586 11.651 1.00 90.62 195 ILE A C 1
ATOM 1535 O O . ILE A 1 195 ? -5.586 4.549 12.128 1.00 90.62 195 ILE A O 1
ATOM 1539 N N . VAL A 1 196 ? -7.527 3.524 11.621 1.00 89.38 196 VAL A N 1
ATOM 1540 C CA . VAL A 1 196 ? -7.181 2.191 12.160 1.00 89.38 196 VAL A CA 1
ATOM 1541 C C . VAL A 1 196 ? -7.015 1.131 11.067 1.00 89.38 196 VAL A C 1
ATOM 1543 O O . VAL A 1 196 ? -6.574 0.019 11.352 1.00 89.38 196 VAL A O 1
ATOM 1546 N N . GLY A 1 197 ? -7.310 1.473 9.811 1.00 89.00 197 GLY A N 1
ATOM 1547 C CA . GLY A 1 197 ? -7.013 0.645 8.645 1.00 89.00 197 GLY A CA 1
ATOM 1548 C C . GLY A 1 197 ? -7.057 1.434 7.336 1.00 89.00 197 GLY A C 1
ATOM 1549 O O . GLY A 1 197 ? -7.689 2.488 7.260 1.00 89.00 197 GLY A O 1
ATOM 1550 N N . CYS A 1 198 ? -6.390 0.907 6.315 1.00 91.12 198 CYS A N 1
ATOM 1551 C CA . CYS A 1 198 ? -6.366 1.418 4.948 1.00 91.12 198 CYS A CA 1
ATOM 1552 C C . CYS A 1 198 ? -6.419 0.235 3.971 1.00 91.12 198 CYS A C 1
ATOM 1554 O O . CYS A 1 198 ? -5.775 -0.787 4.217 1.00 91.12 198 CYS A O 1
ATOM 1556 N N . VAL A 1 199 ? -7.137 0.379 2.859 1.00 90.50 199 VAL A N 1
ATOM 1557 C CA . VAL A 1 199 ? -6.893 -0.428 1.658 1.00 90.50 199 VAL A CA 1
ATOM 1558 C C . VAL A 1 199 ? -6.766 0.486 0.442 1.00 90.50 199 VAL A C 1
ATOM 1560 O O . VAL A 1 199 ? -7.619 1.344 0.211 1.00 90.50 199 VAL A O 1
ATOM 1563 N N . THR A 1 200 ? -5.698 0.303 -0.326 1.00 88.25 200 THR A N 1
ATOM 1564 C CA . THR A 1 200 ? -5.433 1.031 -1.570 1.00 88.25 200 THR A CA 1
ATOM 1565 C C . THR A 1 200 ? -5.673 0.087 -2.740 1.00 88.25 200 THR A C 1
ATOM 1567 O O . THR A 1 200 ? -5.068 -0.984 -2.820 1.00 88.25 200 THR A O 1
ATOM 1570 N N . VAL A 1 201 ? -6.597 0.481 -3.616 1.00 84.62 201 VAL A N 1
ATOM 1571 C CA . VAL A 1 201 ? -7.228 -0.381 -4.618 1.00 84.62 201 VAL A CA 1
ATOM 1572 C C . VAL A 1 201 ? -6.990 0.187 -6.010 1.00 84.62 201 VAL A C 1
ATOM 1574 O O . VAL A 1 201 ? -7.173 1.382 -6.248 1.00 84.62 201 VAL A O 1
ATOM 1577 N N . ASP A 1 202 ? -6.590 -0.694 -6.916 1.00 79.81 202 ASP A N 1
ATOM 1578 C CA . ASP A 1 202 ? -6.309 -0.398 -8.317 1.00 79.81 202 ASP A CA 1
ATOM 1579 C C . ASP A 1 202 ? -7.315 -1.126 -9.220 1.00 79.81 202 ASP A C 1
ATOM 1581 O O . ASP A 1 202 ? -7.961 -2.081 -8.774 1.00 79.81 202 ASP A O 1
ATOM 1585 N N . ARG A 1 203 ? -7.435 -0.713 -10.485 1.00 72.38 203 ARG A N 1
ATOM 1586 C CA . ARG A 1 203 ? -8.106 -1.534 -11.503 1.00 72.38 203 ARG A CA 1
ATOM 1587 C C . ARG A 1 203 ? -7.041 -2.316 -12.262 1.00 72.38 203 ARG A C 1
ATOM 1589 O O . ARG A 1 203 ? -6.138 -1.725 -12.840 1.00 72.38 203 ARG A O 1
ATOM 1596 N N . VAL A 1 204 ? -7.199 -3.633 -12.304 1.00 68.19 204 VAL A N 1
ATOM 1597 C CA . VAL A 1 204 ? -6.322 -4.545 -13.045 1.00 68.19 204 VAL A CA 1
ATOM 1598 C C . VAL A 1 204 ? -7.162 -5.287 -14.079 1.00 68.19 204 VAL A C 1
ATOM 1600 O O . VAL A 1 204 ? -8.250 -5.763 -13.757 1.00 68.19 204 VAL A O 1
ATOM 1603 N N . ASP A 1 205 ? -6.695 -5.351 -15.326 1.00 57.41 205 ASP A N 1
ATOM 1604 C CA . ASP A 1 205 ? -7.413 -6.046 -16.408 1.00 57.41 205 ASP A CA 1
ATOM 1605 C C . ASP A 1 205 ? -6.952 -7.514 -16.571 1.00 57.41 205 ASP A C 1
ATOM 1607 O O . ASP A 1 205 ? -7.614 -8.309 -17.240 1.00 57.41 205 ASP A O 1
ATOM 1611 N N . HIS A 1 206 ? -5.854 -7.899 -15.907 1.00 57.06 206 HIS A N 1
ATOM 1612 C CA . HIS A 1 206 ? -5.320 -9.264 -15.827 1.00 57.06 206 HIS A CA 1
ATOM 1613 C C . HIS A 1 206 ? -4.921 -9.596 -14.379 1.00 57.06 206 HIS A C 1
ATOM 1615 O O . HIS A 1 206 ? -4.568 -8.701 -13.615 1.00 57.06 206 HIS A O 1
ATOM 1621 N N . ALA A 1 207 ? -4.965 -10.875 -14.004 1.00 59.31 207 ALA A N 1
ATOM 1622 C CA . ALA A 1 207 ? -4.438 -11.416 -12.748 1.00 59.31 207 ALA A CA 1
ATOM 1623 C C . ALA A 1 207 ? -4.175 -12.921 -12.919 1.00 59.31 207 ALA A C 1
ATOM 1625 O O . ALA A 1 207 ? -4.794 -13.560 -13.772 1.00 59.31 207 ALA A O 1
ATOM 1626 N N . PHE A 1 208 ? -3.283 -13.484 -12.109 1.00 61.56 208 PHE A N 1
ATOM 1627 C CA . PHE A 1 208 ? -2.839 -14.874 -12.195 1.00 61.56 208 PHE A CA 1
ATOM 1628 C C . PHE A 1 208 ? -3.231 -15.666 -10.938 1.00 61.56 208 PHE A C 1
ATOM 1630 O O . PHE A 1 208 ? -3.537 -15.091 -9.889 1.00 61.56 208 PHE A O 1
ATOM 1637 N N . ALA A 1 209 ? -3.225 -16.997 -11.037 1.00 61.22 209 ALA A N 1
ATOM 1638 C CA . ALA A 1 209 ? -3.238 -17.861 -9.858 1.00 61.22 209 ALA A CA 1
ATOM 1639 C C . ALA A 1 209 ? -1.911 -17.710 -9.086 1.00 61.22 209 ALA A C 1
ATOM 1641 O O . ALA A 1 209 ? -0.900 -17.306 -9.659 1.00 61.22 209 ALA A O 1
ATOM 1642 N N . LEU A 1 210 ? -1.924 -17.993 -7.780 1.00 53.88 210 LEU A N 1
ATOM 1643 C CA . LEU A 1 210 ? -0.836 -17.641 -6.860 1.00 53.88 210 LEU A CA 1
ATOM 1644 C C . LEU A 1 210 ? 0.467 -18.426 -7.110 1.00 53.88 210 LEU A C 1
ATOM 1646 O O . LEU A 1 210 ? 0.684 -19.487 -6.526 1.00 53.88 210 LEU A O 1
ATOM 1650 N N . ASP A 1 211 ? 1.350 -17.838 -7.915 1.00 46.03 211 ASP A N 1
ATOM 1651 C CA . ASP A 1 211 ? 2.803 -18.048 -7.878 1.00 46.03 211 ASP A CA 1
ATOM 1652 C C . ASP A 1 211 ? 3.418 -17.116 -6.792 1.00 46.03 211 ASP A C 1
ATOM 1654 O O . ASP A 1 211 ? 2.786 -16.110 -6.442 1.00 46.03 211 ASP A O 1
ATOM 1658 N N . PRO A 1 212 ? 4.588 -17.411 -6.184 1.00 44.88 212 PRO A N 1
ATOM 1659 C CA . PRO A 1 212 ? 5.014 -16.753 -4.937 1.00 44.88 212 PRO A CA 1
ATOM 1660 C C . PRO A 1 212 ? 5.250 -15.228 -4.949 1.00 44.88 212 PRO A C 1
ATOM 1662 O O . PRO A 1 212 ? 5.169 -14.623 -3.878 1.00 44.88 212 PRO A O 1
ATOM 1665 N N . ASP A 1 213 ? 5.543 -14.606 -6.098 1.00 36.34 213 ASP A N 1
ATOM 1666 C CA . ASP A 1 213 ? 6.329 -13.354 -6.148 1.00 36.34 213 ASP A CA 1
ATOM 1667 C C . ASP A 1 213 ? 5.614 -12.091 -6.723 1.00 36.34 213 ASP A C 1
ATOM 1669 O O . ASP A 1 213 ? 6.277 -11.101 -7.029 1.00 36.34 213 ASP A O 1
ATOM 1673 N N . ALA A 1 214 ? 4.274 -12.052 -6.820 1.00 33.03 214 ALA A N 1
ATOM 1674 C CA . ALA A 1 214 ? 3.516 -11.023 -7.581 1.00 33.03 214 ALA A CA 1
ATOM 1675 C C . ALA A 1 214 ? 2.701 -9.962 -6.763 1.00 33.03 214 ALA A C 1
ATOM 1677 O O . ALA A 1 214 ? 2.238 -10.231 -5.652 1.00 33.03 214 ALA A O 1
ATOM 1678 N N . SER A 1 215 ? 2.511 -8.740 -7.306 1.00 46.25 215 SER A N 1
ATOM 1679 C CA . SER A 1 215 ? 2.029 -7.498 -6.631 1.00 46.25 215 SER A CA 1
ATOM 1680 C C . SER A 1 215 ? 0.745 -6.761 -7.165 1.00 46.25 215 SER A C 1
ATOM 1682 O O . SER A 1 215 ? 0.829 -5.961 -8.095 1.00 46.25 215 SER A O 1
ATOM 1684 N N . GLY A 1 216 ? -0.422 -6.812 -6.485 1.00 51.81 216 GLY A N 1
ATOM 1685 C CA . GLY A 1 216 ? -1.488 -5.774 -6.585 1.00 51.81 216 GLY A CA 1
ATOM 1686 C C . GLY A 1 216 ? -2.649 -5.823 -5.557 1.00 51.81 216 GLY A C 1
ATOM 1687 O O . GLY A 1 216 ? -3.271 -6.863 -5.422 1.00 51.81 216 GLY A O 1
ATOM 1688 N N . LEU A 1 217 ? -2.981 -4.686 -4.901 1.00 60.84 217 LEU A N 1
ATOM 1689 C CA . LEU A 1 217 ? -3.850 -4.464 -3.699 1.00 60.84 217 LEU A CA 1
ATOM 1690 C C . LEU A 1 217 ? -3.083 -4.393 -2.359 1.00 60.84 217 LEU A C 1
ATOM 1692 O O . LEU A 1 217 ? -2.696 -5.412 -1.789 1.00 60.84 217 LEU A O 1
ATOM 1696 N N . LEU A 1 218 ? -2.958 -3.182 -1.801 1.00 74.06 218 LEU A N 1
ATOM 1697 C CA . LEU A 1 218 ? -2.223 -2.914 -0.557 1.00 74.06 218 LEU A CA 1
ATOM 1698 C C . LEU A 1 218 ? -3.190 -2.741 0.630 1.00 74.06 218 LEU A C 1
ATOM 1700 O O . LEU A 1 218 ? -3.979 -1.797 0.654 1.00 74.06 218 LEU A O 1
ATOM 1704 N N . LEU A 1 219 ? -3.134 -3.641 1.618 1.00 84.50 219 LEU A N 1
ATOM 1705 C CA . LEU A 1 219 ? -4.058 -3.698 2.761 1.00 84.50 219 LEU A CA 1
ATOM 1706 C C . LEU A 1 219 ? -3.308 -3.597 4.097 1.00 84.50 219 LEU A C 1
ATOM 1708 O O . LEU A 1 219 ? -2.392 -4.371 4.364 1.00 84.50 219 LEU A O 1
ATOM 1712 N N . TRP A 1 220 ? -3.751 -2.698 4.979 1.00 87.69 220 TRP A N 1
ATOM 1713 C CA . TRP A 1 220 ? -3.193 -2.523 6.321 1.00 87.69 220 TRP A CA 1
ATOM 1714 C C . TRP A 1 220 ? -4.286 -2.322 7.376 1.00 87.69 220 TRP A C 1
ATOM 1716 O O . TRP A 1 220 ? -5.243 -1.573 7.178 1.00 87.69 220 TRP A O 1
ATOM 1726 N N . VAL A 1 221 ? -4.112 -2.952 8.540 1.00 87.00 221 VAL A N 1
ATOM 1727 C CA . VAL A 1 221 ? -4.918 -2.720 9.748 1.00 87.00 221 VAL A CA 1
ATOM 1728 C C . VAL A 1 221 ? -3.978 -2.590 10.943 1.00 87.00 221 VAL A C 1
ATOM 1730 O O . VAL A 1 221 ? -3.076 -3.415 11.127 1.00 87.00 221 VAL A O 1
ATOM 1733 N N . HIS A 1 222 ? -4.206 -1.562 11.762 1.00 83.56 222 HIS A N 1
ATOM 1734 C CA . HIS A 1 222 ? -3.414 -1.279 12.953 1.00 83.56 222 HIS A CA 1
ATOM 1735 C C . HIS A 1 222 ? -3.402 -2.495 13.900 1.00 83.56 222 HIS A C 1
ATOM 1737 O O . HIS A 1 222 ? -4.487 -2.997 14.205 1.00 83.56 222 HIS A O 1
ATOM 1743 N N . PRO A 1 223 ? -2.233 -2.937 14.412 1.00 80.31 223 PRO A N 1
ATOM 1744 C CA . PRO A 1 223 ? -2.071 -4.080 15.322 1.00 80.31 223 PRO A CA 1
ATOM 1745 C C . PRO A 1 223 ? -3.227 -4.312 16.308 1.00 80.31 223 PRO A C 1
ATOM 1747 O O . PRO A 1 223 ? -3.991 -5.268 16.190 1.00 80.31 223 PRO A O 1
ATOM 1750 N N . SER A 1 224 ? -3.472 -3.347 17.199 1.00 79.25 224 SER A N 1
ATOM 1751 C CA . SER A 1 224 ? -4.498 -3.393 18.261 1.00 79.25 224 SER A CA 1
ATOM 1752 C C . SER A 1 224 ? -5.968 -3.401 17.768 1.00 79.25 224 SER A C 1
ATOM 1754 O O . SER A 1 224 ? -6.913 -3.414 18.568 1.00 79.25 224 SER A O 1
ATOM 1756 N N . PHE A 1 225 ? -6.185 -3.373 16.451 1.00 82.62 225 PHE A N 1
ATOM 1757 C CA . PHE A 1 225 ? -7.487 -3.421 15.782 1.00 82.62 225 PHE A CA 1
ATOM 1758 C C . PHE A 1 225 ? -7.628 -4.610 14.810 1.00 82.62 225 PHE A C 1
ATOM 1760 O O . PHE A 1 225 ? -8.694 -4.793 14.218 1.00 82.62 225 PHE A O 1
ATOM 1767 N N . ARG A 1 226 ? -6.606 -5.472 14.689 1.00 86.25 226 ARG A N 1
ATOM 1768 C CA . ARG A 1 226 ? -6.707 -6.760 13.982 1.00 86.25 226 ARG A CA 1
ATOM 1769 C C . ARG A 1 226 ? -7.707 -7.701 14.679 1.00 86.25 226 ARG A C 1
ATOM 1771 O O . ARG A 1 226 ? -8.204 -7.424 15.770 1.00 86.25 226 ARG A O 1
ATOM 1778 N N . GLY A 1 227 ? -8.108 -8.773 13.994 1.00 83.38 227 GLY A N 1
ATOM 1779 C CA . GLY A 1 227 ? -9.166 -9.699 14.438 1.00 83.38 227 GLY A CA 1
ATOM 1780 C C . GLY A 1 227 ? -10.604 -9.163 14.304 1.00 83.38 227 GLY A C 1
ATOM 1781 O O . GLY A 1 227 ? -11.501 -9.918 13.937 1.00 83.38 227 GLY A O 1
ATOM 1782 N N . LYS A 1 228 ? -10.831 -7.852 14.473 1.00 88.06 228 LYS A N 1
ATOM 1783 C CA . LYS A 1 228 ? -12.153 -7.174 14.487 1.00 88.06 228 LYS A CA 1
ATOM 1784 C C . LYS A 1 228 ? -12.851 -7.053 13.111 1.00 88.06 228 LYS A C 1
ATOM 1786 O O . LYS A 1 228 ? -13.618 -6.124 12.875 1.00 88.06 228 LYS A O 1
ATOM 1791 N N . LYS A 1 229 ? -12.539 -7.940 12.154 1.00 91.06 229 LYS A N 1
ATOM 1792 C CA . LYS A 1 229 ? -13.055 -7.973 10.761 1.00 91.06 229 LYS A CA 1
ATOM 1793 C C . LYS A 1 229 ? -12.952 -6.648 9.963 1.00 91.06 229 LYS A C 1
ATOM 1795 O O . LYS A 1 229 ? -13.551 -6.529 8.896 1.00 91.06 229 LYS A O 1
ATOM 1800 N N . ILE A 1 230 ? -12.154 -5.673 10.414 1.00 91.19 230 ILE A N 1
ATOM 1801 C CA . ILE A 1 230 ? -11.948 -4.372 9.740 1.00 91.19 230 ILE A CA 1
ATOM 1802 C C . ILE A 1 230 ? -11.424 -4.551 8.307 1.00 91.19 230 ILE A C 1
ATOM 1804 O O . ILE A 1 230 ? -11.942 -3.920 7.391 1.00 91.19 230 ILE A O 1
ATOM 1808 N N . ALA A 1 231 ? -10.482 -5.475 8.095 1.00 90.38 231 ALA A N 1
ATOM 1809 C CA . ALA A 1 231 ? -9.986 -5.849 6.768 1.00 90.38 231 ALA A CA 1
ATOM 1810 C C . ALA A 1 231 ? -11.117 -6.316 5.827 1.00 90.38 231 ALA A C 1
ATOM 1812 O O . ALA A 1 231 ? -11.279 -5.782 4.733 1.00 90.38 231 ALA A O 1
ATOM 1813 N N . THR A 1 232 ? -11.969 -7.240 6.287 1.00 91.75 232 THR A N 1
ATOM 1814 C CA . THR A 1 232 ? -13.152 -7.721 5.550 1.00 91.75 232 THR A CA 1
ATOM 1815 C C . THR A 1 232 ? -14.099 -6.570 5.193 1.00 91.75 232 THR A C 1
ATOM 1817 O O . THR A 1 232 ? -14.589 -6.490 4.070 1.00 91.75 232 THR A O 1
ATOM 1820 N N . ARG A 1 233 ? -14.336 -5.646 6.135 1.00 92.88 233 ARG A N 1
ATOM 1821 C CA . ARG A 1 233 ? -15.225 -4.485 5.956 1.00 92.88 233 ARG A CA 1
ATOM 1822 C C . ARG A 1 233 ? -14.660 -3.472 4.957 1.00 92.88 233 ARG A C 1
ATOM 1824 O O . ARG A 1 233 ? -15.436 -2.917 4.181 1.00 92.88 233 ARG A O 1
ATOM 1831 N N . LEU A 1 234 ? -13.341 -3.267 4.944 1.00 91.94 234 LEU A N 1
ATOM 1832 C CA . LEU A 1 234 ? -12.635 -2.447 3.954 1.00 91.94 234 LEU A CA 1
ATOM 1833 C C . LEU A 1 234 ? -12.733 -3.048 2.546 1.00 91.94 234 LEU A C 1
ATOM 1835 O O . LEU A 1 234 ? -13.221 -2.371 1.646 1.00 91.94 234 LEU A O 1
ATOM 1839 N N . VAL A 1 235 ? -12.354 -4.318 2.361 1.00 90.06 235 VAL A N 1
ATOM 1840 C CA . VAL A 1 235 ? -12.363 -4.958 1.030 1.00 90.06 235 VAL A CA 1
ATOM 1841 C C . VAL A 1 235 ? -13.789 -5.105 0.481 1.00 90.06 235 VAL A C 1
ATOM 1843 O O . VAL A 1 235 ? -14.011 -4.823 -0.693 1.00 90.06 235 VAL A O 1
ATOM 1846 N N . ASN A 1 236 ? -14.788 -5.425 1.316 1.00 90.62 236 ASN A N 1
ATOM 1847 C CA . ASN A 1 236 ? -16.198 -5.381 0.896 1.00 90.62 236 ASN A CA 1
ATOM 1848 C C . ASN A 1 236 ? -16.604 -3.971 0.434 1.00 90.62 236 ASN A C 1
ATOM 1850 O O . ASN A 1 236 ? -17.163 -3.812 -0.644 1.00 90.62 236 ASN A O 1
ATOM 1854 N N . SER A 1 237 ? -16.274 -2.939 1.215 1.00 89.38 237 SER A N 1
ATOM 1855 C CA . SER A 1 237 ? -16.638 -1.553 0.889 1.00 89.38 237 SER A CA 1
ATOM 1856 C C . SER A 1 237 ? -15.955 -1.033 -0.381 1.00 89.38 237 SER A C 1
ATOM 1858 O O . SER A 1 237 ? -16.538 -0.208 -1.078 1.00 89.38 237 SER A O 1
ATOM 1860 N N . ALA A 1 238 ? -14.761 -1.539 -0.708 1.00 87.62 238 ALA A N 1
ATOM 1861 C CA . ALA A 1 238 ? -14.120 -1.309 -1.997 1.00 87.62 238 ALA A CA 1
ATOM 1862 C C . ALA A 1 238 ? -14.862 -2.027 -3.139 1.00 87.62 238 ALA A C 1
ATOM 1864 O O . ALA A 1 238 ? -15.234 -1.384 -4.117 1.00 87.62 238 ALA A O 1
ATOM 1865 N N . ARG A 1 239 ? -15.152 -3.330 -3.002 1.00 88.19 239 ARG A N 1
ATOM 1866 C CA . ARG A 1 239 ? -15.903 -4.122 -4.003 1.00 88.19 239 ARG A CA 1
ATOM 1867 C C . ARG A 1 239 ? -17.295 -3.560 -4.316 1.00 88.19 239 ARG A C 1
ATOM 1869 O O . ARG A 1 239 ? -17.764 -3.737 -5.435 1.00 88.19 239 ARG A O 1
ATOM 1876 N N . ASP A 1 240 ? -17.924 -2.894 -3.346 1.00 86.38 240 ASP A N 1
ATOM 1877 C CA . ASP A 1 240 ? -19.236 -2.240 -3.463 1.00 86.38 240 ASP A CA 1
ATOM 1878 C C . ASP A 1 240 ? -19.191 -0.845 -4.137 1.00 86.38 240 ASP A C 1
ATOM 1880 O O . ASP A 1 240 ? -20.252 -0.257 -4.379 1.00 86.38 240 ASP A O 1
ATOM 1884 N N . LYS A 1 241 ? -18.000 -0.248 -4.341 1.00 84.50 241 LYS A N 1
ATOM 1885 C CA . LYS A 1 241 ? -17.842 1.165 -4.764 1.00 84.50 241 LYS A CA 1
ATOM 1886 C C . LYS A 1 241 ? -16.785 1.452 -5.829 1.00 84.50 241 LYS A C 1
ATOM 1888 O O . LYS A 1 241 ? -16.860 2.518 -6.437 1.00 84.50 241 LYS A O 1
ATOM 1893 N N . LEU A 1 242 ? -15.829 0.552 -6.067 1.00 78.88 242 LEU A N 1
ATOM 1894 C CA . LEU A 1 242 ? -14.749 0.751 -7.043 1.00 78.88 242 LEU A CA 1
ATOM 1895 C C . LEU A 1 242 ? -15.297 0.980 -8.461 1.00 78.88 242 LEU A C 1
ATOM 1897 O O . LEU A 1 242 ? -14.779 1.815 -9.197 1.00 78.88 242 LEU A O 1
ATOM 1901 N N . ILE A 1 243 ? -16.372 0.272 -8.816 1.00 76.06 243 ILE A N 1
ATOM 1902 C CA . ILE A 1 243 ? -17.094 0.432 -10.079 1.00 76.06 243 ILE A CA 1
ATOM 1903 C C . ILE A 1 243 ? -18.541 0.812 -9.748 1.00 76.06 243 ILE A C 1
ATOM 1905 O O . ILE A 1 243 ? -19.221 0.126 -8.987 1.00 76.06 243 ILE A O 1
ATOM 1909 N N . TYR A 1 244 ? -19.018 1.932 -10.292 1.00 74.44 244 TYR A N 1
ATOM 1910 C CA . TYR A 1 244 ? -20.367 2.419 -10.009 1.00 74.44 244 TYR A CA 1
ATOM 1911 C C . TYR A 1 244 ? -21.428 1.449 -10.552 1.00 74.44 244 TYR A C 1
ATOM 1913 O O . TYR A 1 244 ? -21.395 1.080 -11.721 1.00 74.44 244 TYR A O 1
ATOM 1921 N N . GLY A 1 245 ? -22.377 1.049 -9.700 1.00 72.56 245 GLY A N 1
ATOM 1922 C CA . GLY A 1 245 ? -23.471 0.142 -10.068 1.00 72.56 245 GLY A CA 1
ATOM 1923 C C . GLY A 1 245 ? -23.098 -1.346 -10.156 1.00 72.56 245 GLY A C 1
ATOM 1924 O O . GLY A 1 245 ? -23.981 -2.158 -10.408 1.00 72.56 245 GLY A O 1
ATOM 1925 N N . MET A 1 246 ? -21.838 -1.724 -9.915 1.00 74.69 246 MET A N 1
ATOM 1926 C CA . MET A 1 246 ? -21.375 -3.117 -9.955 1.00 74.69 246 MET A CA 1
ATOM 1927 C C . MET A 1 246 ? -20.807 -3.552 -8.603 1.00 74.69 246 MET A C 1
ATOM 1929 O O . MET A 1 246 ? -19.990 -2.848 -8.016 1.00 74.69 246 MET A O 1
ATOM 1933 N N . GLN A 1 247 ? -21.187 -4.747 -8.140 1.00 77.12 247 GLN A N 1
ATOM 1934 C CA . GLN A 1 247 ? -20.536 -5.404 -7.007 1.00 77.12 247 GLN A CA 1
ATOM 1935 C C . GLN A 1 247 ? -19.550 -6.455 -7.528 1.00 77.12 247 GLN A C 1
ATOM 1937 O O . GLN A 1 247 ? -19.951 -7.439 -8.144 1.00 77.12 247 GLN A O 1
ATOM 1942 N N . ILE A 1 248 ? -18.260 -6.254 -7.267 1.00 80.94 248 ILE A N 1
ATOM 1943 C CA . ILE A 1 248 ? -17.193 -7.181 -7.682 1.00 80.94 248 ILE A CA 1
ATOM 1944 C C . ILE A 1 248 ? -17.283 -8.468 -6.840 1.00 80.94 248 ILE A C 1
ATOM 1946 O O . ILE A 1 248 ? -17.471 -8.390 -5.622 1.00 80.94 248 ILE A O 1
ATOM 1950 N N . ALA A 1 249 ? -17.148 -9.656 -7.435 1.00 81.06 249 ALA A N 1
ATOM 1951 C CA . ALA A 1 249 ? -17.192 -10.931 -6.704 1.00 81.06 249 ALA A CA 1
ATOM 1952 C C . ALA A 1 249 ? -15.910 -11.183 -5.879 1.00 81.06 249 ALA A C 1
ATOM 1954 O O . ALA A 1 249 ? -14.866 -10.597 -6.146 1.00 81.06 249 ALA A O 1
ATOM 1955 N N . THR A 1 250 ? -15.951 -12.060 -4.866 1.00 81.75 250 THR A N 1
ATOM 1956 C CA . THR A 1 250 ? -14.760 -12.382 -4.041 1.00 81.75 250 THR A CA 1
ATOM 1957 C C . THR A 1 250 ? -13.625 -12.998 -4.858 1.00 81.75 250 THR A C 1
ATOM 1959 O O . THR A 1 250 ? -12.476 -12.616 -4.672 1.00 81.75 250 THR A O 1
ATOM 1962 N N . HIS A 1 251 ? -13.950 -13.890 -5.796 1.00 77.12 251 HIS A N 1
ATOM 1963 C CA . HIS A 1 251 ? -12.995 -14.536 -6.705 1.00 77.12 251 HIS A CA 1
ATOM 1964 C C . HIS A 1 251 ? -12.457 -13.604 -7.810 1.00 77.12 251 HIS A C 1
ATOM 1966 O O . HIS A 1 251 ? -11.637 -14.027 -8.613 1.00 77.12 251 HIS A O 1
ATOM 1972 N N . GLN A 1 252 ? -12.919 -12.350 -7.874 1.00 74.56 252 GLN A N 1
ATOM 1973 C CA . GLN A 1 252 ? -12.419 -11.315 -8.790 1.00 74.56 252 GLN A CA 1
ATOM 1974 C C . GLN A 1 252 ? -11.479 -10.321 -8.078 1.00 74.56 252 GLN A C 1
ATOM 1976 O O . GLN A 1 252 ? -11.141 -9.280 -8.637 1.00 74.56 252 GLN A O 1
ATOM 1981 N N . VAL A 1 253 ? -11.075 -10.605 -6.832 1.00 80.88 253 VAL A N 1
ATOM 1982 C CA . VAL A 1 253 ? -10.148 -9.771 -6.053 1.00 80.88 253 VAL A CA 1
ATOM 1983 C C . VAL A 1 253 ? -8.749 -10.381 -6.075 1.00 80.88 253 VAL A C 1
ATOM 1985 O O . VAL A 1 253 ? -8.542 -11.474 -5.550 1.00 80.88 253 VAL A O 1
ATOM 1988 N N . ALA A 1 254 ? -7.791 -9.641 -6.633 1.00 78.88 254 ALA A N 1
ATOM 1989 C CA . ALA A 1 254 ? -6.364 -9.939 -6.536 1.00 78.88 254 ALA A CA 1
ATOM 1990 C C . ALA A 1 254 ? -5.718 -9.287 -5.292 1.00 78.88 254 ALA A C 1
ATOM 1992 O O . ALA A 1 254 ? -6.253 -8.315 -4.751 1.00 78.88 254 ALA A O 1
ATOM 1993 N N . PHE A 1 255 ? -4.581 -9.830 -4.840 1.00 78.25 255 PHE A N 1
ATOM 1994 C CA . PHE A 1 255 ? -3.831 -9.389 -3.649 1.00 78.25 255 PHE A CA 1
ATOM 1995 C C . PHE A 1 255 ? -2.351 -9.074 -3.959 1.00 78.25 255 PHE A C 1
ATOM 1997 O O . PHE A 1 255 ? -1.777 -9.692 -4.851 1.00 78.25 255 PHE A O 1
ATOM 2004 N N . ALA A 1 256 ? -1.712 -8.130 -3.241 1.00 70.94 256 ALA A N 1
ATOM 2005 C CA . ALA A 1 256 ? -0.300 -7.766 -3.459 1.00 70.94 256 ALA A CA 1
ATOM 2006 C C . ALA A 1 256 ? 0.668 -8.495 -2.543 1.00 70.94 256 ALA A C 1
ATOM 2008 O O . ALA A 1 256 ? 0.463 -8.432 -1.329 1.00 70.94 256 ALA A O 1
ATOM 2009 N N . GLN A 1 257 ? 1.718 -9.090 -3.141 1.00 67.06 257 GLN A N 1
ATOM 2010 C CA . GLN A 1 257 ? 2.874 -9.760 -2.519 1.00 67.06 257 GLN A CA 1
ATOM 2011 C C . GLN A 1 257 ? 2.558 -10.182 -1.086 1.00 67.06 257 GLN A C 1
ATOM 2013 O O . GLN A 1 257 ? 3.065 -9.593 -0.122 1.00 67.06 257 GLN A O 1
ATOM 2018 N N . PRO A 1 258 ? 1.577 -11.094 -0.932 1.00 68.12 258 PRO A N 1
ATOM 2019 C CA . PRO A 1 258 ? 0.787 -11.142 0.277 1.00 68.12 258 PRO A CA 1
ATOM 2020 C C . PRO A 1 258 ? 1.675 -11.577 1.434 1.00 68.12 258 PRO A C 1
ATOM 2022 O O . PRO A 1 258 ? 2.104 -12.729 1.523 1.00 68.12 258 PRO A O 1
ATOM 2025 N N . THR A 1 259 ? 1.934 -10.632 2.345 1.00 75.44 259 THR A N 1
ATOM 2026 C CA . THR A 1 259 ? 2.646 -10.896 3.599 1.00 75.44 259 THR A CA 1
ATOM 2027 C C . THR A 1 259 ? 1.998 -12.085 4.308 1.00 75.44 259 THR A C 1
ATOM 2029 O O . THR A 1 259 ? 0.827 -12.378 4.081 1.00 75.44 259 THR A O 1
ATOM 2032 N N . LYS A 1 260 ? 2.715 -12.776 5.199 1.00 79.00 260 LYS A N 1
ATOM 2033 C CA . LYS A 1 260 ? 2.191 -13.981 5.874 1.00 79.00 260 LYS A CA 1
ATOM 2034 C C . LYS A 1 260 ? 0.769 -13.791 6.443 1.00 79.00 260 LYS A C 1
ATOM 2036 O O . LYS A 1 260 ? -0.078 -14.669 6.283 1.00 79.00 260 LYS A O 1
ATOM 2041 N N . ASP A 1 261 ? 0.500 -12.620 7.020 1.00 81.56 261 ASP A N 1
ATOM 2042 C CA . ASP A 1 261 ? -0.815 -12.210 7.527 1.00 81.56 261 ASP A CA 1
ATOM 2043 C C . ASP A 1 261 ? -1.808 -11.875 6.396 1.00 81.56 261 ASP A C 1
ATOM 2045 O O . ASP A 1 261 ? -2.973 -12.269 6.456 1.00 81.56 261 ASP A O 1
ATOM 2049 N N . GLY A 1 262 ? -1.356 -11.180 5.345 1.00 83.00 262 GLY A N 1
ATOM 2050 C CA . GLY A 1 262 ? -2.146 -10.874 4.148 1.00 83.00 262 GLY A CA 1
ATOM 2051 C C . GLY A 1 262 ? -2.590 -12.124 3.380 1.00 83.00 262 GLY A C 1
ATOM 2052 O O . GLY A 1 262 ? -3.742 -12.201 2.964 1.00 83.00 262 GLY A O 1
ATOM 2053 N N . LEU A 1 263 ? -1.727 -13.137 3.266 1.00 81.69 263 LEU A N 1
ATOM 2054 C CA . LEU A 1 263 ? -2.029 -14.424 2.633 1.00 81.69 263 LEU A CA 1
ATOM 2055 C C . LEU A 1 263 ? -3.022 -15.242 3.466 1.00 81.69 263 LEU A C 1
ATOM 2057 O O . LEU A 1 263 ? -3.955 -15.830 2.917 1.00 81.69 263 LEU A O 1
ATOM 2061 N N . ALA A 1 264 ? -2.856 -15.252 4.793 1.00 85.12 264 ALA A N 1
ATOM 2062 C CA . ALA A 1 264 ? -3.820 -15.866 5.703 1.00 85.12 264 ALA A CA 1
ATOM 2063 C C . ALA A 1 264 ? -5.197 -15.181 5.606 1.00 85.12 264 ALA A C 1
ATOM 2065 O O . ALA A 1 264 ? -6.220 -15.865 5.526 1.00 85.12 264 ALA A O 1
ATOM 2066 N N . PHE A 1 265 ? -5.228 -13.844 5.531 1.00 88.31 265 PHE A N 1
ATOM 2067 C CA . PHE A 1 265 ? -6.456 -13.088 5.285 1.00 88.31 265 PHE A CA 1
ATOM 2068 C C . PHE A 1 265 ? -7.082 -13.445 3.931 1.00 88.31 265 PHE A C 1
ATOM 2070 O O . PHE A 1 265 ? -8.240 -13.857 3.910 1.00 88.31 265 PHE A O 1
ATOM 2077 N N . ALA A 1 266 ? -6.330 -13.344 2.831 1.00 85.88 266 ALA A N 1
ATOM 2078 C CA . ALA A 1 266 ? -6.812 -13.588 1.472 1.00 85.88 266 ALA A CA 1
ATOM 2079 C C . ALA A 1 266 ? -7.432 -14.985 1.321 1.00 85.88 266 ALA A C 1
ATOM 2081 O O . ALA A 1 266 ? -8.579 -15.105 0.889 1.00 85.88 266 ALA A O 1
ATOM 2082 N N . ARG A 1 267 ? -6.738 -16.033 1.793 1.00 85.50 267 ARG A N 1
ATOM 2083 C CA . ARG A 1 267 ? -7.262 -17.411 1.808 1.00 85.50 267 ARG A CA 1
ATOM 2084 C C . ARG A 1 267 ? -8.580 -17.513 2.580 1.00 85.50 267 ARG A C 1
ATOM 2086 O O . ARG A 1 267 ? -9.526 -18.114 2.090 1.00 85.50 267 ARG A O 1
ATOM 2093 N N . SER A 1 268 ? -8.684 -16.871 3.748 1.00 88.50 268 SER A N 1
ATOM 2094 C CA . SER A 1 268 ? -9.926 -16.850 4.543 1.00 88.50 268 SER A CA 1
ATOM 2095 C C . SER A 1 268 ? -11.049 -15.970 3.969 1.00 88.50 268 SER A C 1
ATOM 2097 O O . SER A 1 268 ? -12.182 -16.049 4.441 1.00 88.50 268 SER A O 1
ATOM 2099 N N . TYR A 1 269 ? -10.738 -15.104 2.999 1.00 87.25 269 TYR A N 1
ATOM 2100 C CA . TYR A 1 269 ? -11.661 -14.126 2.420 1.00 87.25 269 TYR A CA 1
ATOM 2101 C C . TYR A 1 269 ? -12.249 -14.582 1.077 1.00 87.25 269 TYR A C 1
ATOM 2103 O O . TYR A 1 269 ? -13.404 -14.272 0.785 1.00 87.25 269 TYR A O 1
ATOM 2111 N N . VAL A 1 270 ? -11.468 -15.309 0.269 1.00 85.75 270 VAL A N 1
ATOM 2112 C CA . VAL A 1 270 ? -11.883 -15.777 -1.066 1.00 85.75 270 VAL A CA 1
ATOM 2113 C C . VAL A 1 270 ? -12.467 -17.200 -1.043 1.00 85.75 270 VAL A C 1
ATOM 2115 O O . VAL A 1 270 ? -13.247 -17.543 -1.933 1.00 85.75 270 VAL A O 1
ATOM 2118 N N . ALA A 1 271 ? -12.168 -17.999 -0.009 1.00 83.19 271 ALA A N 1
ATOM 2119 C CA . ALA A 1 271 ? -12.645 -19.379 0.136 1.00 83.19 271 ALA A CA 1
ATOM 2120 C C . ALA A 1 271 ? -14.167 -19.535 -0.114 1.00 83.19 271 ALA A C 1
ATOM 2122 O O . ALA A 1 271 ? -14.957 -18.745 0.411 1.00 83.19 271 ALA A O 1
ATOM 2123 N N . PRO A 1 272 ? -14.603 -20.563 -0.872 1.00 80.12 272 PRO A N 1
ATOM 2124 C CA . PRO A 1 272 ? -13.812 -21.690 -1.386 1.00 80.12 272 PRO A CA 1
ATOM 2125 C C . PRO A 1 272 ? -13.010 -21.402 -2.673 1.00 80.12 272 PRO A C 1
ATOM 2127 O O . PRO A 1 272 ? -12.382 -22.318 -3.191 1.00 80.12 272 PRO A O 1
ATOM 2130 N N . GLY A 1 273 ? -13.028 -20.174 -3.202 1.00 74.56 273 GLY A N 1
ATOM 2131 C CA . GLY A 1 273 ? -12.268 -19.806 -4.401 1.00 74.56 273 GLY A CA 1
ATOM 2132 C C . GLY A 1 273 ? -10.760 -19.657 -4.162 1.00 74.56 273 GLY A C 1
ATOM 2133 O O . GLY A 1 273 ? -10.306 -19.453 -3.033 1.00 74.56 273 GLY A O 1
ATOM 2134 N N . GLU A 1 274 ? -9.991 -19.724 -5.249 1.00 79.94 274 GLU A N 1
ATOM 2135 C CA . GLU A 1 274 ? -8.540 -19.519 -5.242 1.00 79.94 274 GLU A CA 1
ATOM 2136 C C . GLU A 1 274 ? -8.162 -18.045 -5.037 1.00 79.94 274 GLU A C 1
ATOM 2138 O O . GLU A 1 274 ? -8.896 -17.132 -5.417 1.00 79.94 274 GLU A O 1
ATOM 2143 N N . VAL A 1 275 ? -6.994 -17.801 -4.437 1.00 79.31 275 VAL A N 1
ATOM 2144 C CA . VAL A 1 275 ? -6.465 -16.443 -4.251 1.00 79.31 275 VAL A CA 1
ATOM 2145 C C . VAL A 1 275 ? -5.769 -16.002 -5.534 1.00 79.31 275 VAL A C 1
ATOM 2147 O O . VAL A 1 275 ? -4.740 -16.568 -5.896 1.00 79.31 275 VAL A O 1
ATOM 2150 N N . LEU A 1 276 ? -6.306 -14.969 -6.182 1.00 74.75 276 LEU A N 1
ATOM 2151 C CA . LEU A 1 276 ? -5.650 -14.323 -7.314 1.00 74.75 276 LEU A CA 1
ATOM 2152 C C . LEU A 1 276 ? -4.546 -13.369 -6.849 1.00 74.75 276 LEU A C 1
ATOM 2154 O O . LEU A 1 276 ? -4.659 -12.697 -5.817 1.00 74.75 276 LEU A O 1
ATOM 2158 N N . VAL A 1 277 ? -3.505 -13.267 -7.665 1.00 71.12 277 VAL A N 1
ATOM 2159 C CA . VAL A 1 277 ? -2.387 -12.342 -7.498 1.00 71.12 277 VAL A CA 1
ATOM 2160 C C . VAL A 1 277 ? -2.150 -11.667 -8.847 1.00 71.12 277 VAL A C 1
ATOM 2162 O O . VAL A 1 277 ? -1.969 -12.323 -9.869 1.00 71.12 277 VAL A O 1
ATOM 2165 N N . TYR A 1 278 ? -2.221 -10.341 -8.876 1.00 65.00 278 TYR A N 1
ATOM 2166 C CA . TYR A 1 278 ? -1.769 -9.544 -10.020 1.00 65.00 278 TYR A CA 1
ATOM 2167 C C . TYR A 1 278 ? -0.299 -9.197 -9.805 1.00 65.00 278 TYR A C 1
ATOM 2169 O O . TYR A 1 278 ? 0.102 -9.133 -8.648 1.00 65.00 278 TYR A O 1
ATOM 2177 N N . ASP A 1 279 ? 0.469 -8.922 -10.862 1.00 58.88 279 ASP A N 1
ATOM 2178 C CA . ASP A 1 279 ? 1.772 -8.271 -10.717 1.00 58.88 279 ASP A CA 1
ATOM 2179 C C . ASP A 1 279 ? 1.858 -6.941 -11.459 1.00 58.88 279 ASP A C 1
ATOM 2181 O O . ASP A 1 279 ? 1.409 -6.816 -12.597 1.00 58.88 279 ASP A O 1
ATOM 2185 N N . ASN A 1 280 ? 2.462 -5.955 -10.798 1.00 52.47 280 ASN A N 1
ATOM 2186 C CA . ASN A 1 280 ? 2.610 -4.580 -11.273 1.00 52.47 280 ASN A CA 1
ATOM 2187 C C . ASN A 1 280 ? 4.096 -4.231 -11.473 1.00 52.47 280 ASN A C 1
ATOM 2189 O O . ASN A 1 280 ? 4.533 -3.118 -11.169 1.00 52.47 280 ASN A O 1
ATOM 2193 N N . GLU A 1 281 ? 4.863 -5.200 -11.990 1.00 51.12 281 GLU A N 1
ATOM 2194 C CA . GLU A 1 281 ? 6.079 -4.950 -12.772 1.00 51.12 281 GLU A CA 1
ATOM 2195 C C . GLU A 1 281 ? 5.832 -3.760 -13.714 1.00 51.12 281 GLU A C 1
ATOM 2197 O O . GLU A 1 281 ? 4.791 -3.670 -14.374 1.00 51.12 281 GLU A O 1
ATOM 2202 N N . MET A 1 282 ? 6.776 -2.814 -13.747 1.00 48.34 282 MET A N 1
ATOM 2203 C CA . MET A 1 282 ? 6.626 -1.528 -14.437 1.00 48.34 282 MET A CA 1
ATOM 2204 C C . MET A 1 282 ? 6.118 -1.707 -15.873 1.00 48.34 282 MET A C 1
ATOM 2206 O O . MET A 1 282 ? 6.870 -2.159 -16.737 1.00 48.34 282 MET A O 1
ATOM 2210 N N . ALA A 1 283 ? 4.863 -1.293 -16.112 1.00 52.25 283 ALA A N 1
ATOM 2211 C CA . ALA A 1 283 ? 4.097 -1.520 -17.342 1.00 52.25 283 ALA A CA 1
ATOM 2212 C C . ALA A 1 283 ? 4.999 -1.590 -18.594 1.00 52.25 283 ALA A C 1
ATOM 2214 O O . ALA A 1 283 ? 5.629 -0.566 -18.906 1.00 52.25 283 ALA A O 1
ATOM 2215 N N . PRO A 1 284 ? 5.062 -2.735 -19.320 1.00 57.84 284 PRO A N 1
ATOM 2216 C CA . PRO A 1 284 ? 6.170 -3.068 -20.228 1.00 57.84 284 PRO A CA 1
ATOM 2217 C C . PRO A 1 284 ? 6.557 -1.978 -21.229 1.00 57.84 284 PRO A C 1
ATOM 2219 O O . PRO A 1 284 ? 7.730 -1.805 -21.543 1.00 57.84 284 PRO A O 1
ATOM 2222 N N . ARG A 1 285 ? 5.589 -1.167 -21.670 1.00 58.41 285 ARG A N 1
ATOM 2223 C CA . ARG A 1 285 ? 5.789 -0.020 -22.570 1.00 58.41 285 ARG A CA 1
ATOM 2224 C C . ARG A 1 285 ? 6.700 1.070 -21.989 1.00 58.41 285 ARG A C 1
ATOM 2226 O O . ARG A 1 285 ? 7.494 1.642 -22.728 1.00 58.41 285 ARG A O 1
ATOM 2233 N N . THR A 1 286 ? 6.620 1.362 -20.689 1.00 61.16 286 THR A N 1
ATOM 2234 C CA . THR A 1 286 ? 7.475 2.380 -20.043 1.00 61.16 286 THR A CA 1
ATOM 2235 C C . THR A 1 286 ? 8.894 1.864 -19.810 1.00 61.16 286 THR A C 1
ATOM 2237 O O . THR A 1 286 ? 9.856 2.614 -19.979 1.00 61.16 286 THR A O 1
ATOM 2240 N N . PHE A 1 287 ? 9.041 0.571 -19.502 1.00 70.06 287 PHE A N 1
ATOM 2241 C CA . PHE A 1 287 ? 10.340 -0.088 -19.428 1.00 70.06 287 PHE A CA 1
ATOM 2242 C C . PHE A 1 287 ? 10.982 -0.144 -20.820 1.00 70.06 287 PHE A C 1
ATOM 2244 O O . PHE A 1 287 ? 12.045 0.443 -21.016 1.00 70.06 287 PHE A O 1
ATOM 2251 N N . ALA A 1 288 ? 10.293 -0.704 -21.819 1.00 72.25 288 ALA A N 1
ATOM 2252 C CA . ALA A 1 288 ? 10.754 -0.768 -23.206 1.00 72.25 288 ALA A CA 1
ATOM 2253 C C . ALA A 1 288 ? 11.123 0.612 -23.780 1.00 72.25 288 ALA A C 1
ATOM 2255 O O . ALA A 1 288 ? 12.138 0.725 -24.460 1.00 72.25 288 ALA A O 1
ATOM 2256 N N . PHE A 1 289 ? 10.386 1.682 -23.451 1.00 79.75 289 PHE A N 1
ATOM 2257 C CA . PHE A 1 289 ? 10.754 3.048 -23.847 1.00 79.75 289 PHE A CA 1
ATOM 2258 C C . PHE A 1 289 ? 12.084 3.517 -23.226 1.00 79.75 289 PHE A C 1
ATOM 2260 O O . PHE A 1 289 ? 12.892 4.144 -23.910 1.00 79.75 289 PHE A O 1
ATOM 2267 N N . ARG A 1 290 ? 12.364 3.184 -21.957 1.00 79.50 290 ARG A N 1
ATOM 2268 C CA . ARG A 1 290 ? 13.658 3.490 -21.315 1.00 79.50 290 ARG A CA 1
ATOM 2269 C C . ARG A 1 290 ? 14.808 2.686 -21.927 1.00 79.50 290 ARG A C 1
ATOM 2271 O O . ARG A 1 290 ? 15.884 3.247 -22.126 1.00 79.50 290 ARG A O 1
ATOM 2278 N N . TRP A 1 291 ? 14.582 1.416 -22.270 1.00 82.25 291 TRP A N 1
ATOM 2279 C CA . TRP A 1 291 ? 15.562 0.603 -23.002 1.00 82.25 291 TRP A CA 1
ATOM 2280 C C . TRP A 1 291 ? 15.793 1.141 -24.423 1.00 82.25 291 TRP A C 1
ATOM 2282 O O . TRP A 1 291 ? 16.942 1.251 -24.845 1.00 82.25 291 TRP A O 1
ATOM 2292 N N . LEU A 1 292 ? 14.738 1.556 -25.132 1.00 85.56 292 LEU A N 1
ATOM 2293 C CA . LEU A 1 292 ? 14.817 2.168 -26.463 1.00 85.56 292 LEU A CA 1
ATOM 2294 C C . LEU A 1 292 ? 15.583 3.498 -26.444 1.00 85.56 292 LEU A C 1
ATOM 2296 O O . LEU A 1 292 ? 16.420 3.725 -27.313 1.00 85.56 292 LEU A O 1
ATOM 2300 N N . LEU A 1 293 ? 15.353 4.351 -25.441 1.00 86.69 293 LEU A N 1
ATOM 2301 C CA . LEU A 1 293 ? 16.098 5.599 -25.254 1.00 86.69 293 LEU A CA 1
ATOM 2302 C C . LEU A 1 293 ? 17.596 5.343 -25.019 1.00 86.69 293 LEU A C 1
ATOM 2304 O O . LEU A 1 293 ? 18.439 6.085 -25.523 1.00 86.69 293 LEU A O 1
ATOM 2308 N N . LEU A 1 294 ? 17.939 4.282 -24.285 1.00 86.06 294 LEU A N 1
ATOM 2309 C CA . LEU A 1 294 ? 19.330 3.911 -24.034 1.00 86.06 294 LEU A CA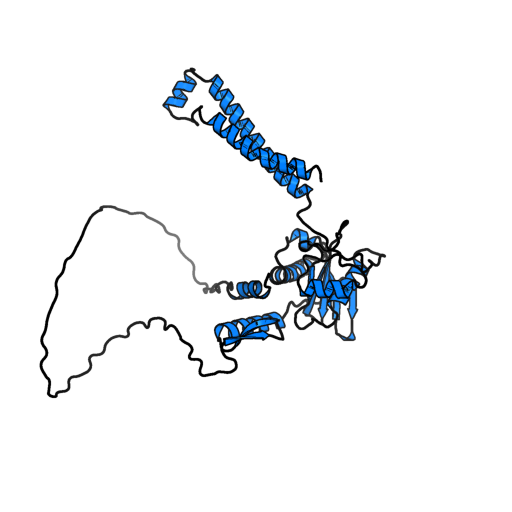 1
ATOM 2310 C C . LEU A 1 294 ? 19.986 3.260 -25.267 1.00 86.06 294 LEU A C 1
ATOM 2312 O O . LEU A 1 294 ? 21.131 3.577 -25.584 1.00 86.06 294 LEU A O 1
ATOM 2316 N N . LEU A 1 295 ? 19.252 2.446 -26.036 1.00 87.62 295 LEU A N 1
ATOM 2317 C CA . LEU A 1 295 ? 19.702 1.960 -27.346 1.00 87.62 295 LEU A CA 1
ATOM 2318 C C . LEU A 1 295 ? 19.925 3.122 -28.333 1.00 87.62 295 LEU A C 1
ATOM 2320 O O . LEU A 1 295 ? 20.927 3.134 -29.045 1.00 87.62 295 LEU A O 1
ATOM 2324 N N . LEU A 1 296 ? 19.043 4.128 -28.337 1.00 89.88 296 LEU A N 1
ATOM 2325 C CA . LEU A 1 296 ? 19.195 5.345 -29.138 1.00 89.88 296 LEU A CA 1
ATOM 2326 C C . LEU A 1 296 ? 20.449 6.134 -28.733 1.00 89.88 296 LEU A C 1
ATOM 2328 O O . LEU A 1 296 ? 21.188 6.575 -29.608 1.00 89.88 296 LEU A O 1
ATOM 2332 N N . LEU A 1 297 ? 20.740 6.259 -27.434 1.00 89.31 297 LEU A N 1
ATOM 2333 C CA . LEU A 1 297 ? 21.984 6.869 -26.951 1.00 89.31 297 LEU A CA 1
ATOM 2334 C C . LEU A 1 297 ? 23.223 6.114 -27.464 1.00 89.31 297 LEU A C 1
ATOM 2336 O O . LEU A 1 297 ? 24.180 6.742 -27.915 1.00 89.31 297 LEU A O 1
ATOM 2340 N N . HIS A 1 298 ? 23.203 4.777 -27.459 1.00 86.19 298 HIS A N 1
ATOM 2341 C CA . HIS A 1 298 ? 24.279 3.982 -28.057 1.00 86.19 298 HIS A CA 1
ATOM 2342 C C . HIS A 1 298 ? 24.389 4.179 -29.577 1.00 86.19 298 HIS A C 1
ATOM 2344 O O . HIS A 1 298 ? 25.505 4.293 -30.075 1.00 86.19 298 HIS A O 1
ATOM 2350 N N . ALA A 1 299 ? 23.275 4.289 -30.305 1.00 86.25 299 ALA A N 1
ATOM 2351 C CA . ALA A 1 299 ? 23.276 4.542 -31.748 1.00 86.25 299 ALA A CA 1
ATOM 2352 C C . ALA A 1 299 ? 23.802 5.948 -32.109 1.00 86.25 299 ALA A C 1
ATOM 2354 O O . ALA A 1 299 ? 24.585 6.093 -33.049 1.00 86.25 299 ALA A O 1
ATOM 2355 N N . VAL A 1 300 ? 23.439 6.980 -31.339 1.00 89.31 300 VAL A N 1
ATOM 2356 C CA . VAL A 1 300 ? 23.957 8.351 -31.509 1.00 89.31 300 VAL A CA 1
ATOM 2357 C C . VAL A 1 300 ? 25.460 8.401 -31.229 1.00 89.31 300 VAL A C 1
ATOM 2359 O O . VAL A 1 300 ? 26.210 8.979 -32.012 1.00 89.31 300 VAL A O 1
ATOM 2362 N N . ASN A 1 301 ? 25.927 7.732 -30.172 1.00 84.94 301 ASN A N 1
ATOM 2363 C CA . ASN A 1 301 ? 27.358 7.640 -29.889 1.00 84.94 301 ASN A CA 1
ATOM 2364 C C . ASN A 1 301 ? 28.102 6.874 -30.999 1.00 84.94 301 ASN A C 1
ATOM 2366 O O . ASN A 1 301 ? 29.080 7.391 -31.534 1.00 84.94 301 ASN A O 1
ATOM 2370 N N . ALA A 1 302 ? 27.614 5.700 -31.411 1.00 83.25 302 ALA A N 1
ATOM 2371 C CA . ALA A 1 302 ? 28.260 4.887 -32.443 1.00 83.25 302 ALA A CA 1
ATOM 2372 C C . ALA A 1 302 ? 28.354 5.629 -33.786 1.00 83.25 302 ALA A C 1
ATOM 2374 O O . ALA A 1 302 ? 29.416 5.651 -34.402 1.00 83.25 302 ALA A O 1
ATOM 2375 N N . THR A 1 303 ? 27.286 6.316 -34.207 1.00 85.44 303 THR A N 1
ATOM 2376 C CA . THR A 1 303 ? 27.313 7.141 -35.427 1.00 85.44 303 THR A CA 1
ATOM 2377 C C . THR A 1 303 ? 28.244 8.353 -35.309 1.00 85.44 303 THR A C 1
ATOM 2379 O O . THR A 1 303 ? 28.941 8.660 -36.274 1.00 85.44 303 THR A O 1
ATOM 2382 N N . PHE A 1 304 ? 28.355 8.994 -34.138 1.00 85.94 304 PHE A N 1
ATOM 2383 C CA . PHE A 1 304 ? 29.348 10.049 -33.894 1.00 85.94 304 PHE A CA 1
ATOM 2384 C C . PHE A 1 304 ? 30.797 9.531 -33.969 1.00 85.94 304 PHE A C 1
ATOM 2386 O O . PHE A 1 304 ? 31.639 10.147 -34.630 1.00 85.94 304 PHE A O 1
ATOM 2393 N N . PHE A 1 305 ? 31.103 8.396 -33.332 1.00 82.62 305 PHE A N 1
ATOM 2394 C CA . PHE A 1 305 ? 32.452 7.821 -33.339 1.00 82.62 305 PHE A CA 1
ATOM 2395 C C . PHE A 1 305 ? 32.828 7.222 -34.704 1.00 82.62 305 PHE A C 1
ATOM 2397 O O . PHE A 1 305 ? 33.955 7.438 -35.148 1.00 82.62 305 PHE A O 1
ATOM 2404 N N . GLY A 1 306 ? 31.892 6.586 -35.415 1.00 81.56 306 GLY A N 1
ATOM 2405 C CA . GLY A 1 306 ? 32.088 6.105 -36.788 1.00 81.56 306 GLY A CA 1
ATOM 2406 C C . GLY A 1 306 ? 32.274 7.247 -37.797 1.00 81.56 306 GLY A C 1
ATOM 2407 O O . GLY A 1 306 ? 33.213 7.227 -38.593 1.00 81.56 306 GLY A O 1
ATOM 2408 N N . ALA A 1 307 ? 31.471 8.316 -37.719 1.00 84.19 307 ALA A N 1
ATOM 2409 C CA . ALA A 1 307 ? 31.680 9.519 -38.534 1.00 84.19 307 ALA A CA 1
ATOM 2410 C C . ALA A 1 307 ? 33.033 10.190 -38.228 1.00 84.19 307 ALA A C 1
ATOM 2412 O O . ALA A 1 307 ? 33.745 10.603 -39.145 1.00 84.19 307 ALA A O 1
ATOM 2413 N N . SER A 1 308 ? 33.433 10.229 -36.951 1.00 80.81 308 SER A N 1
ATOM 2414 C CA . SER A 1 308 ? 34.762 10.695 -36.537 1.00 80.81 308 SER A CA 1
ATOM 2415 C C . SER A 1 308 ? 35.880 9.807 -37.094 1.00 80.81 308 SER A C 1
ATOM 2417 O O . SER A 1 308 ? 36.893 10.336 -37.552 1.00 80.81 308 SER A O 1
ATOM 2419 N N . ALA A 1 309 ? 35.703 8.482 -37.123 1.00 80.31 309 ALA A N 1
ATOM 2420 C CA . ALA A 1 309 ? 36.656 7.542 -37.714 1.00 80.31 309 ALA A CA 1
ATOM 2421 C C . ALA A 1 309 ? 36.812 7.761 -39.228 1.00 80.31 309 ALA A C 1
ATOM 2423 O O . ALA A 1 309 ? 37.939 7.815 -39.721 1.00 80.31 309 ALA A O 1
ATOM 2424 N N . LEU A 1 310 ? 35.703 7.949 -39.954 1.00 82.56 310 LEU A N 1
ATOM 2425 C CA . LEU A 1 310 ? 35.696 8.245 -41.391 1.00 82.56 310 LEU A CA 1
ATOM 2426 C C . LEU A 1 310 ? 36.364 9.592 -41.704 1.00 82.56 310 LEU A C 1
ATOM 2428 O O . LEU A 1 310 ? 37.200 9.665 -42.603 1.00 82.56 310 LEU A O 1
ATOM 2432 N N . PHE A 1 311 ? 36.069 10.640 -40.930 1.00 83.00 311 PHE A N 1
ATOM 2433 C CA . PHE A 1 311 ? 36.716 11.947 -41.073 1.00 83.00 311 PHE A CA 1
ATOM 2434 C C . PHE A 1 311 ? 38.225 11.880 -40.784 1.00 83.00 311 PHE A C 1
ATOM 2436 O O . PHE A 1 311 ? 39.029 12.376 -41.570 1.00 83.00 311 PHE A O 1
ATOM 2443 N N . ASN A 1 312 ? 38.629 11.185 -39.713 1.00 77.25 312 ASN A N 1
ATOM 2444 C CA . ASN A 1 312 ? 40.043 10.938 -39.416 1.00 77.25 312 ASN A CA 1
ATOM 2445 C C . ASN A 1 312 ? 40.723 10.096 -40.508 1.00 77.25 312 ASN A C 1
ATOM 2447 O O . ASN A 1 312 ? 41.895 10.317 -40.783 1.00 77.25 312 ASN A O 1
ATOM 2451 N N . HIS A 1 313 ? 40.020 9.147 -41.138 1.00 81.19 313 HIS A N 1
ATOM 2452 C CA . HIS A 1 313 ? 40.549 8.377 -42.268 1.00 81.19 313 HIS A CA 1
ATOM 2453 C C . HIS A 1 313 ? 40.778 9.270 -43.494 1.00 81.19 313 HIS A C 1
ATOM 2455 O O . HIS A 1 313 ? 41.843 9.192 -44.100 1.00 81.19 313 HIS A O 1
ATOM 2461 N N . TRP A 1 314 ? 39.818 10.137 -43.828 1.00 84.44 314 TRP A N 1
ATOM 2462 C CA . TRP A 1 314 ? 39.927 11.094 -44.934 1.00 84.44 314 TRP A CA 1
ATOM 2463 C C . TRP A 1 314 ? 41.059 12.116 -44.734 1.00 84.44 314 TRP A C 1
ATOM 2465 O O . TRP A 1 314 ? 41.713 12.501 -45.699 1.00 84.44 314 TRP A O 1
ATOM 2475 N N . LEU A 1 315 ? 41.341 12.512 -43.488 1.00 82.38 315 LEU A N 1
ATOM 2476 C CA . LEU A 1 315 ? 42.449 13.415 -43.167 1.00 82.38 315 LEU A CA 1
ATOM 2477 C C . LEU A 1 315 ? 43.849 12.786 -43.283 1.00 82.38 315 LEU A C 1
ATOM 2479 O O . LEU A 1 315 ? 44.822 13.544 -43.311 1.00 82.38 315 LEU A O 1
ATOM 2483 N N . LYS A 1 316 ? 43.994 11.452 -43.324 1.00 82.00 316 LYS A N 1
ATOM 2484 C CA . LYS A 1 316 ? 45.305 10.785 -43.188 1.00 82.00 316 LYS A CA 1
ATOM 2485 C C . LYS A 1 316 ? 46.330 11.270 -44.210 1.00 82.00 316 LYS A C 1
ATOM 2487 O O . LYS A 1 316 ? 46.096 11.216 -45.414 1.00 82.00 316 LYS A O 1
ATOM 2492 N N . GLY A 1 317 ? 47.495 11.692 -43.721 1.00 81.25 317 GLY A N 1
ATOM 2493 C CA . GLY A 1 317 ? 48.593 12.173 -44.566 1.00 81.25 317 GLY A CA 1
ATOM 2494 C C . GLY A 1 317 ? 48.403 13.590 -45.122 1.00 81.25 317 GLY A C 1
ATOM 2495 O O . GLY A 1 317 ? 49.232 14.049 -45.903 1.00 81.25 317 GLY A O 1
ATOM 2496 N N . THR A 1 318 ? 47.352 14.310 -44.718 1.00 89.25 318 THR A N 1
ATOM 2497 C CA . THR A 1 318 ? 47.254 15.757 -44.963 1.00 89.25 318 THR A CA 1
ATOM 2498 C C . THR A 1 318 ? 48.131 16.539 -43.981 1.00 89.25 318 THR A C 1
ATOM 2500 O O . THR A 1 318 ? 48.373 16.107 -42.853 1.00 89.25 318 THR A O 1
ATOM 2503 N N . ASN A 1 319 ? 48.518 17.764 -44.350 1.00 87.44 319 ASN A N 1
ATOM 2504 C CA . ASN A 1 319 ? 49.186 18.684 -43.421 1.00 87.44 319 ASN A CA 1
ATOM 2505 C C . ASN A 1 319 ? 48.347 18.973 -42.158 1.00 87.44 319 ASN A C 1
ATOM 2507 O O . ASN A 1 319 ? 48.910 19.332 -41.126 1.00 87.44 319 ASN A O 1
ATOM 2511 N N . LEU A 1 320 ? 47.016 18.825 -42.209 1.00 82.44 320 LEU A N 1
ATOM 2512 C CA . LEU A 1 320 ? 46.157 19.002 -41.037 1.00 82.44 320 LEU A CA 1
ATOM 2513 C C . LEU A 1 320 ? 46.291 17.826 -40.057 1.00 82.44 320 LEU A C 1
ATOM 2515 O O . LEU A 1 320 ? 46.456 18.062 -38.865 1.00 82.44 320 LEU A O 1
ATOM 2519 N N . ASP A 1 321 ? 46.316 16.586 -40.551 1.00 83.12 321 ASP A N 1
ATOM 2520 C CA . ASP A 1 321 ? 46.587 15.380 -39.752 1.00 83.12 321 ASP A CA 1
ATOM 2521 C C . ASP A 1 321 ? 47.960 15.454 -39.062 1.00 83.12 321 ASP A C 1
ATOM 2523 O O . ASP A 1 321 ? 48.052 15.297 -37.844 1.00 83.12 321 ASP A O 1
ATOM 2527 N N . SER A 1 322 ? 49.016 15.832 -39.793 1.00 83.38 322 SER A N 1
ATOM 2528 C CA . SER A 1 322 ? 50.351 16.032 -39.205 1.00 83.38 322 SER A CA 1
ATOM 2529 C C . SER A 1 322 ? 50.366 17.078 -38.080 1.00 83.38 322 SER A C 1
ATOM 2531 O O . SER A 1 322 ? 50.999 16.857 -37.048 1.00 83.38 322 SER A O 1
ATOM 2533 N N . ASN A 1 323 ? 49.641 18.193 -38.235 1.00 85.38 323 ASN A N 1
ATOM 2534 C CA . ASN A 1 323 ? 49.530 19.217 -37.191 1.00 85.38 323 ASN A CA 1
ATOM 2535 C C . ASN A 1 323 ? 48.703 18.736 -35.985 1.00 85.38 323 ASN A C 1
ATOM 2537 O O . ASN A 1 323 ? 49.116 18.942 -34.844 1.00 85.38 323 ASN A O 1
ATOM 2541 N N . LEU A 1 324 ? 47.567 18.066 -36.206 1.00 83.00 324 LEU A N 1
ATOM 2542 C CA . LEU A 1 324 ? 46.728 17.522 -35.130 1.00 83.00 324 LEU A CA 1
ATOM 2543 C C . LEU A 1 324 ? 47.492 16.489 -34.287 1.00 83.00 324 LEU A C 1
ATOM 2545 O O . LEU A 1 324 ? 47.426 16.537 -33.057 1.00 83.00 324 LEU A O 1
ATOM 2549 N N . GLN A 1 325 ? 48.277 15.616 -34.928 1.00 81.06 325 GLN A N 1
ATOM 2550 C CA . GLN A 1 325 ? 49.160 14.670 -34.241 1.00 81.06 325 GLN A CA 1
ATOM 2551 C C . GLN A 1 325 ? 50.284 15.384 -33.470 1.00 81.06 325 GLN A C 1
ATOM 2553 O O . GLN A 1 325 ? 50.516 15.062 -32.303 1.00 81.06 325 GLN A O 1
ATOM 2558 N N . PHE A 1 326 ? 50.943 16.381 -34.074 1.00 85.19 326 PHE A N 1
ATOM 2559 C CA . PHE A 1 326 ? 52.023 17.147 -33.436 1.00 85.19 326 PHE A CA 1
ATOM 2560 C C . PHE A 1 326 ? 51.557 17.882 -32.168 1.00 85.19 326 PHE A C 1
ATOM 2562 O O . PHE A 1 326 ? 52.182 17.760 -31.114 1.00 85.19 326 PHE A O 1
ATOM 2569 N N . PHE A 1 327 ? 50.423 18.585 -32.240 1.00 88.19 327 PHE A N 1
ATOM 2570 C CA . PHE A 1 327 ? 49.837 19.295 -31.097 1.00 88.19 327 PHE A CA 1
ATOM 2571 C C . PHE A 1 327 ? 49.020 18.393 -30.152 1.00 88.19 327 PHE A C 1
ATOM 2573 O O . PHE A 1 327 ? 48.545 18.873 -29.123 1.00 88.19 327 PHE A O 1
ATOM 2580 N N . LYS A 1 328 ? 48.864 17.097 -30.467 1.00 81.88 328 LYS A N 1
ATOM 2581 C CA . LYS A 1 328 ? 48.048 16.117 -29.718 1.00 81.88 328 LYS A CA 1
ATOM 2582 C C . LYS A 1 328 ? 46.591 16.566 -29.521 1.00 81.88 328 LYS A C 1
ATOM 2584 O O . LYS A 1 328 ? 46.004 16.371 -28.458 1.00 81.88 328 LYS A O 1
ATOM 2589 N N . ILE A 1 329 ? 46.012 17.188 -30.548 1.00 76.50 329 ILE A N 1
ATOM 2590 C CA . ILE A 1 329 ? 44.643 17.715 -30.518 1.00 76.50 329 ILE A CA 1
ATOM 2591 C C . ILE A 1 329 ? 43.676 16.624 -30.988 1.00 76.50 329 ILE A C 1
ATOM 2593 O O . ILE A 1 329 ? 43.631 16.281 -32.167 1.00 76.50 329 ILE A O 1
ATOM 2597 N N . GLY A 1 330 ? 42.872 16.110 -30.055 1.00 70.94 330 GLY A N 1
ATOM 2598 C CA . GLY A 1 330 ? 41.892 15.050 -30.302 1.00 70.94 330 GLY A CA 1
ATOM 2599 C C . GLY A 1 330 ? 42.366 13.664 -29.857 1.00 70.94 330 GLY A C 1
ATOM 2600 O O . GLY A 1 330 ? 43.395 13.512 -29.202 1.00 70.94 330 GLY A O 1
ATOM 2601 N N . MET A 1 331 ? 41.577 12.638 -30.178 1.00 68.19 331 MET A N 1
ATOM 2602 C CA . MET A 1 331 ? 41.886 11.246 -29.841 1.00 68.19 331 MET A CA 1
ATOM 2603 C C . MET A 1 331 ? 42.658 10.583 -30.991 1.00 68.19 331 MET A C 1
ATOM 2605 O O . MET A 1 331 ? 42.332 10.808 -32.157 1.00 68.19 331 MET A O 1
ATOM 2609 N N . GLU A 1 332 ? 43.670 9.759 -30.688 1.00 68.31 332 GLU A N 1
ATOM 2610 C CA . GLU A 1 332 ? 44.457 9.086 -31.734 1.00 68.31 332 GLU A CA 1
ATOM 2611 C C . GLU A 1 332 ? 43.567 8.194 -32.616 1.00 68.31 332 GLU A C 1
ATOM 2613 O O . GLU A 1 332 ? 42.740 7.426 -32.113 1.00 68.31 332 GLU A O 1
ATOM 2618 N N . SER A 1 333 ? 43.802 8.215 -33.932 1.00 65.81 333 SER A N 1
ATOM 2619 C CA . SER A 1 333 ? 42.934 7.556 -34.921 1.00 65.81 333 SER A CA 1
ATOM 2620 C C . SER A 1 333 ? 42.778 6.034 -34.761 1.00 65.81 333 SER A C 1
ATOM 2622 O O . SER A 1 333 ? 41.836 5.457 -35.303 1.00 65.81 333 SER A O 1
ATOM 2624 N N . LYS A 1 334 ? 43.648 5.389 -33.973 1.00 71.56 334 LYS A N 1
ATOM 2625 C CA . LYS A 1 334 ? 43.609 3.955 -33.636 1.00 71.56 334 LYS A CA 1
ATOM 2626 C C . LYS A 1 334 ? 42.525 3.559 -32.618 1.00 71.56 334 LYS A C 1
ATOM 2628 O O . LYS A 1 334 ? 42.255 2.370 -32.464 1.00 71.56 334 LYS A O 1
ATOM 2633 N N . TRP A 1 335 ? 41.908 4.518 -31.919 1.00 75.38 335 TRP A N 1
ATOM 2634 C CA . TRP A 1 335 ? 40.919 4.224 -30.870 1.00 75.38 335 TRP A CA 1
ATOM 2635 C C . TRP A 1 335 ? 39.460 4.304 -31.328 1.00 75.38 335 TRP A C 1
ATOM 2637 O O . TRP A 1 335 ? 38.629 3.621 -30.735 1.00 75.38 335 TRP A O 1
ATOM 2647 N N . TYR A 1 336 ? 39.130 5.070 -32.378 1.00 70.81 336 TYR A N 1
ATOM 2648 C CA . TYR A 1 336 ? 37.731 5.285 -32.783 1.00 70.81 336 TYR A CA 1
ATOM 2649 C C . TYR A 1 336 ? 36.996 3.978 -33.122 1.00 70.81 336 TYR A C 1
ATOM 2651 O O . TYR A 1 336 ? 35.925 3.731 -32.577 1.00 70.81 336 TYR A O 1
ATOM 2659 N N . THR A 1 337 ? 37.602 3.099 -33.927 1.00 72.00 337 THR A N 1
ATOM 2660 C CA . THR A 1 337 ? 37.034 1.781 -34.275 1.00 72.00 337 THR A CA 1
ATOM 2661 C C . THR A 1 337 ? 36.901 0.858 -33.060 1.00 72.00 337 THR A C 1
ATOM 2663 O O . THR A 1 337 ? 35.926 0.123 -32.936 1.00 72.00 337 THR A O 1
ATOM 2666 N N . THR A 1 338 ? 37.849 0.919 -32.122 1.00 81.75 338 THR A N 1
ATOM 2667 C CA . THR A 1 338 ? 37.802 0.162 -30.859 1.00 81.75 338 THR A CA 1
ATOM 2668 C C . THR A 1 338 ? 36.642 0.630 -29.969 1.00 81.75 338 THR A C 1
ATOM 2670 O O . THR A 1 338 ? 35.968 -0.190 -29.346 1.00 81.75 338 THR A O 1
ATOM 2673 N N . ILE A 1 339 ? 36.371 1.939 -29.937 1.00 78.81 339 ILE A N 1
ATOM 2674 C CA . ILE A 1 339 ? 35.254 2.543 -29.193 1.00 78.81 339 ILE A CA 1
ATOM 2675 C C . ILE A 1 339 ? 33.909 2.232 -29.862 1.00 78.81 339 ILE A C 1
ATOM 2677 O O . ILE A 1 339 ? 32.955 1.889 -29.168 1.00 78.81 339 ILE A O 1
ATOM 2681 N N . GLU A 1 340 ? 33.841 2.293 -31.191 1.00 74.00 340 GLU A N 1
ATOM 2682 C CA . GLU A 1 340 ? 32.665 1.921 -31.986 1.00 74.00 340 GLU A CA 1
ATOM 2683 C C . GLU A 1 340 ? 32.277 0.449 -31.755 1.00 74.00 340 GLU A C 1
ATOM 2685 O O . GLU A 1 340 ? 31.134 0.157 -31.398 1.00 74.00 340 GLU A O 1
ATOM 2690 N N . LEU A 1 341 ? 33.246 -0.474 -31.829 1.00 81.25 341 LEU A N 1
ATOM 2691 C CA . LEU A 1 341 ? 33.044 -1.894 -31.516 1.00 81.25 341 LEU A CA 1
ATOM 2692 C C . LEU A 1 341 ? 32.605 -2.118 -30.061 1.00 81.25 341 LEU A C 1
ATOM 2694 O O . LEU A 1 341 ? 31.689 -2.901 -29.811 1.00 81.25 341 LEU A O 1
ATOM 2698 N N . ALA A 1 342 ? 33.209 -1.416 -29.097 1.00 81.75 342 ALA A N 1
ATOM 2699 C CA . ALA A 1 342 ? 32.801 -1.502 -27.695 1.00 81.75 342 ALA A CA 1
ATOM 2700 C C . ALA A 1 342 ? 31.356 -1.013 -27.482 1.00 81.75 342 ALA A C 1
ATOM 2702 O O . ALA A 1 342 ? 30.594 -1.635 -26.743 1.00 81.75 342 ALA A O 1
ATOM 2703 N N . GLN A 1 343 ? 30.944 0.062 -28.158 1.00 79.06 343 GLN A N 1
ATOM 2704 C CA . GLN A 1 343 ? 29.575 0.576 -28.083 1.00 79.06 343 GLN A CA 1
ATOM 2705 C C . GLN A 1 343 ? 28.566 -0.352 -28.767 1.00 79.06 343 GLN A C 1
ATOM 2707 O O . GLN A 1 343 ? 27.486 -0.555 -28.217 1.00 79.06 343 GLN A O 1
ATOM 2712 N N . ALA A 1 344 ? 28.922 -0.979 -29.892 1.00 79.06 344 ALA A N 1
ATOM 2713 C CA . ALA A 1 344 ? 28.096 -1.998 -30.539 1.00 79.06 344 ALA A CA 1
ATOM 2714 C C . ALA A 1 344 ? 27.901 -3.241 -29.646 1.00 79.06 344 ALA A C 1
ATOM 2716 O O . ALA A 1 344 ? 26.780 -3.732 -29.500 1.00 79.06 344 ALA A O 1
ATOM 2717 N N . LEU A 1 345 ? 28.965 -3.709 -28.979 1.00 85.50 345 LEU A N 1
ATOM 2718 C CA . LEU A 1 345 ? 28.894 -4.814 -28.015 1.00 85.50 345 LEU A CA 1
ATOM 2719 C C . LEU A 1 345 ? 28.015 -4.478 -26.801 1.00 85.50 345 LEU A C 1
ATOM 2721 O O . LEU A 1 345 ? 27.241 -5.325 -26.361 1.00 85.50 345 LEU A O 1
ATOM 2725 N N . ILE A 1 346 ? 28.085 -3.246 -26.285 1.00 84.12 346 ILE A N 1
ATOM 2726 C CA . ILE A 1 346 ? 27.214 -2.792 -25.190 1.00 84.12 346 ILE A CA 1
ATOM 2727 C C . ILE A 1 346 ? 25.763 -2.618 -25.675 1.00 84.12 346 ILE A C 1
ATOM 2729 O O . ILE A 1 346 ? 24.835 -2.924 -24.932 1.00 84.12 346 ILE A O 1
ATOM 2733 N N . ALA A 1 347 ? 25.529 -2.189 -26.918 1.00 84.50 347 ALA A N 1
ATOM 2734 C CA . ALA A 1 347 ? 24.185 -2.040 -27.481 1.00 84.50 347 ALA A CA 1
ATOM 2735 C C . ALA A 1 347 ? 23.455 -3.383 -27.686 1.00 84.50 347 ALA A C 1
ATOM 2737 O O . ALA A 1 347 ? 22.233 -3.444 -27.532 1.00 84.50 347 ALA A O 1
ATOM 2738 N N . LEU A 1 348 ? 24.182 -4.462 -27.998 1.00 84.94 348 LEU A N 1
ATOM 2739 C CA . LEU A 1 348 ? 23.606 -5.760 -28.369 1.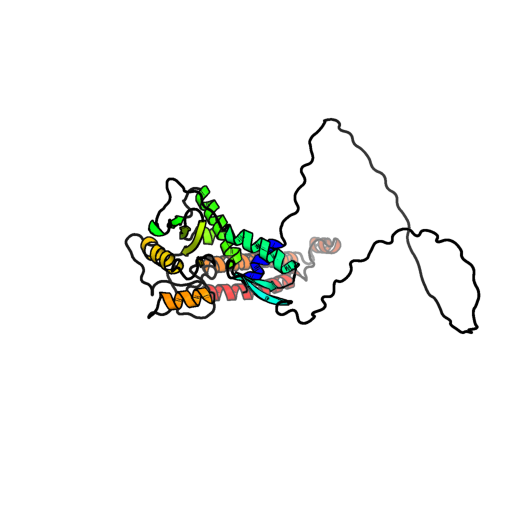00 84.94 348 LEU A CA 1
ATOM 2740 C C . LEU A 1 348 ? 22.659 -6.364 -27.299 1.00 84.94 348 LEU A C 1
ATOM 2742 O O . LEU A 1 348 ? 21.527 -6.697 -27.661 1.00 84.94 348 LEU A O 1
ATOM 2746 N N . PRO A 1 349 ? 23.012 -6.448 -25.996 1.00 84.19 349 PRO A N 1
ATOM 2747 C CA . PRO A 1 349 ? 22.069 -6.850 -24.946 1.00 84.19 349 PRO A CA 1
ATOM 2748 C C . PRO A 1 349 ? 20.792 -6.003 -24.898 1.00 84.19 349 PRO A C 1
ATOM 2750 O O . PRO A 1 349 ? 19.706 -6.542 -24.693 1.00 84.19 349 PRO A O 1
ATOM 2753 N N . HIS A 1 350 ? 20.895 -4.691 -25.127 1.00 82.44 350 HIS A N 1
ATOM 2754 C CA . HIS A 1 350 ? 19.748 -3.783 -25.088 1.00 82.44 350 HIS A CA 1
ATOM 2755 C C . HIS A 1 350 ? 18.801 -4.019 -26.272 1.00 82.44 350 HIS A C 1
ATOM 2757 O O . HIS A 1 350 ? 17.587 -4.078 -26.079 1.00 82.44 350 HIS A O 1
ATOM 2763 N N . ALA A 1 351 ? 19.343 -4.252 -27.471 1.00 82.19 351 ALA A N 1
ATOM 2764 C CA . ALA A 1 351 ? 18.559 -4.638 -28.643 1.00 82.19 351 ALA A CA 1
ATOM 2765 C C . ALA A 1 351 ? 17.851 -5.996 -28.453 1.00 82.19 351 ALA A C 1
ATOM 2767 O O . ALA A 1 351 ? 16.665 -6.115 -28.758 1.00 82.19 351 ALA A O 1
ATOM 2768 N N . ILE A 1 352 ? 18.539 -6.996 -27.884 1.00 84.19 352 ILE A N 1
ATOM 2769 C CA . ILE A 1 352 ? 17.952 -8.311 -27.567 1.00 84.19 352 ILE A CA 1
ATOM 2770 C C . ILE A 1 352 ? 16.816 -8.173 -26.542 1.00 84.19 352 ILE A C 1
ATOM 2772 O O . ILE A 1 352 ? 15.752 -8.766 -26.720 1.00 84.19 352 ILE A O 1
ATOM 2776 N N . MET A 1 353 ? 17.006 -7.371 -25.490 1.00 77.25 353 MET A N 1
ATOM 2777 C CA . MET A 1 353 ? 15.970 -7.134 -24.481 1.00 77.25 353 MET A CA 1
ATOM 2778 C C . MET A 1 353 ? 14.739 -6.435 -25.070 1.00 77.25 353 MET A C 1
ATOM 2780 O O . MET A 1 353 ? 13.624 -6.875 -24.803 1.00 77.25 353 MET A O 1
ATOM 2784 N N . ILE A 1 354 ? 14.913 -5.424 -25.928 1.00 79.12 354 ILE A N 1
ATOM 2785 C CA . ILE A 1 354 ? 13.796 -4.766 -26.631 1.00 79.12 354 ILE A CA 1
ATOM 2786 C C . ILE A 1 354 ? 13.065 -5.755 -27.548 1.00 79.12 354 ILE A C 1
ATOM 2788 O O . ILE A 1 354 ? 11.839 -5.804 -27.523 1.00 79.12 354 ILE A O 1
ATOM 2792 N N . ALA A 1 355 ? 13.786 -6.589 -28.305 1.00 79.69 355 ALA A N 1
ATOM 2793 C CA . ALA A 1 355 ? 13.168 -7.604 -29.160 1.00 79.69 355 ALA A CA 1
ATOM 2794 C C . ALA A 1 355 ? 12.313 -8.600 -28.354 1.00 79.69 355 ALA A C 1
ATOM 2796 O O . ALA A 1 355 ? 11.211 -8.943 -28.776 1.00 79.69 355 ALA A O 1
ATOM 2797 N N . LYS A 1 356 ? 12.768 -9.008 -27.159 1.00 74.44 356 LYS A N 1
ATOM 2798 C CA . LYS A 1 356 ? 11.975 -9.850 -26.247 1.00 74.44 356 LYS A CA 1
ATOM 2799 C C . LYS A 1 356 ? 10.775 -9.114 -25.632 1.00 74.44 356 LYS A C 1
ATOM 2801 O O . LYS A 1 356 ? 9.747 -9.745 -25.437 1.00 74.44 356 LYS A O 1
ATOM 2806 N N . MET A 1 357 ? 10.877 -7.808 -25.365 1.00 67.38 357 MET A N 1
ATOM 2807 C CA . MET A 1 357 ? 9.766 -6.974 -24.860 1.00 67.38 357 MET A CA 1
ATOM 2808 C C . MET A 1 357 ? 8.717 -6.608 -25.920 1.00 67.38 357 MET A C 1
ATOM 2810 O O . MET A 1 357 ? 7.640 -6.150 -25.559 1.00 67.38 357 MET A O 1
ATOM 2814 N N . LEU A 1 358 ? 9.033 -6.746 -27.211 1.00 70.62 358 LEU A N 1
ATOM 2815 C CA . LEU A 1 358 ? 8.097 -6.522 -28.324 1.00 70.62 358 LEU A CA 1
ATOM 2816 C C . LEU A 1 358 ? 7.445 -7.821 -28.831 1.00 70.62 358 LEU A C 1
ATOM 2818 O O . LEU A 1 358 ? 6.542 -7.763 -29.662 1.00 70.62 358 LEU A O 1
ATOM 2822 N N . ALA A 1 359 ? 7.913 -8.976 -28.351 1.00 68.31 359 ALA A N 1
ATOM 2823 C CA . ALA A 1 359 ? 7.388 -10.305 -28.666 1.00 68.31 359 ALA A CA 1
ATOM 2824 C C . ALA A 1 359 ? 6.530 -10.904 -27.527 1.00 68.31 359 ALA A C 1
ATOM 2826 O O . ALA A 1 359 ? 6.179 -12.083 -27.591 1.00 68.31 359 ALA A O 1
ATOM 2827 N N . ALA A 1 360 ? 6.227 -10.103 -26.500 1.00 53.47 360 ALA A N 1
ATOM 2828 C CA . ALA A 1 360 ? 5.418 -10.426 -25.324 1.00 53.47 360 ALA A CA 1
ATOM 2829 C C . ALA A 1 360 ? 4.336 -9.351 -25.114 1.00 53.47 360 ALA A C 1
ATOM 2831 O O . ALA A 1 360 ? 3.237 -9.728 -24.659 1.00 53.47 360 ALA A O 1
#

Sequence (360 aa):
MDINAALMRRAKLSMPKRKRAPASGAIRKETPEISVPDEGVPNATRSSPFKRPKATVLHSPAASLSTPLKSSPVKAMPTMQSYIDVGQRSFGKHTTCPKCELLYTLGVPEDEKEHERFCKSSQRGLTIASWKNERLVRAFPEENARIIEIRREDSPARVKKLLEVKLLLDDALGFVDEEQFLQRSSFLFVQGKQIVGCVTVDRVDHAFALDPDASGLLLWVHPSFRGKKIATRLVNSARDKLIYGMQIATHQVAFAQPTKDGLAFARSYVAPGEVLVYDNEMAPRTFAFRWLLLLLLHAVNATFFGASALFNHWLKGTNLDSNLQFFKIGMESKWYTTIELAQALIALPHAIMIAKMLAA

Secondary structure (DSSP, 8-state):
--SHHHHHHHHH------PPPPP---------------------------------------------PPPPPPPPP--------S--TTTT-EEE-TTT--EEETT-HHHHHHHHHHHHHHHH-EE-PPPTT--EEEEEGGGTEEEEEE-TTS-HHHHHHHHHHHHHHHHHH----HHHHHTSEEEEEEETTEEEEEEEE---S--EE--TT----EEEE-GGGTTSSHHHHHHHHHHTTSSTT----GGG-EESS--HHHHHHHHHHHTTS--EE----S-HHHHHHHHHHHHHHHHHHHHHHHHHHHHHHHHTTSHHHHHHHHHT-S--TTSHHHHHHHHHHHHHHHHHHHHHHS--

Foldseek 3Di:
DDLLVLLLVVLVPPDDPDDDDDDDDDDDDDDDDDDDDDDDDDDDDDDDDDDDDDDDDDDDDDDDDDDDDDDDDDDDDDDPDDDDCPPPVQAQDWDADLQQRHTFGPPPPVRVVSVVVNSVVLVVAQFADDDPDFQWLDDDVVQQKTKTKDALPDDVSRLVSQVVVQVVLCSRPNDDDSVVQRHWIKIFIDGNGHGFWIKTADDDPDWDFDDQAAADIRIDGRSNCPPVCVRVVRVQSCQCPVDPPGRHALLNDAHGSQDPVSVVVNCVRSPVHTHIHHHCDPDLVVVLVVLVVVLVVLVVLLVVLVVVLVVLVVCPPPPVNVVCVVVVPDDPSVCSVVVSVVSVVVSVVSVVVSVVSVVD

pLDDT: mean 70.13, std 21.73, range [23.27, 94.44]

Radius of gyration: 35.5 Å; chains: 1; bounding box: 92×69×105 Å